Protein AF-A0A9E2M0D0-F1 (afdb_monomer)

Nearest PDB structures (foldseek):
  4pj6-assembly1_A  TM=7.629E-01  e=3.032E-04  Homo sapiens
  7v9q-assembly1_A  TM=7.367E-01  e=1.197E-04  Saccharopolyspora erythraea NRRL 2338
  7v9o-assembly1_A  TM=7.274E-01  e=1.066E-04  Saccharopolyspora erythraea NRRL 2338
  7v9p-assembly2_B  TM=7.264E-01  e=1.425E-04  Saccharopolyspora erythraea NRRL 2338
  4z7i-assembly1_A  TM=7.761E-01  e=1.833E-03  Homo sapiens

Mean predicted aligned error: 11.91 Å

Foldseek 3Di:
DDLVVLVVLLLLLLCVVQPDVLSVVLVVQLCVVDVPHDDDPVRSQVSSCVSRVHHCPLSCCQRVVWDDFFEWEKDWDADQVQQKIKIKIARFDFPSTAQDWDWKWKWFADPVDIDIDIDTGRDRIDIDIDRDPGDGPDMDIRPVCSGPYHYDHPPPPPQPPDKDWDDWPPAQDEQKIKTKIFDNAWWFKWKFKAAPVRHTDDTQGGRTTGGGDMDIGMDGCVVPDFAKMKMKMWTGDPPDIDIDMDMGGYDD

pLDDT: mean 91.19, std 9.47, range [45.06, 98.44]

Solvent-accessible surface area (backbone atoms only — not comparable to full-atom values): 14438 Å² total; per-residue (Å²): 136,60,72,68,64,54,53,56,46,52,55,50,33,47,30,66,73,61,32,67,73,52,38,54,48,33,52,49,55,46,41,74,76,34,78,91,55,86,82,52,74,67,54,54,51,51,40,44,24,66,70,68,75,46,89,52,63,71,56,46,46,46,63,69,76,26,62,80,65,48,31,37,31,37,50,75,52,77,42,83,89,80,30,31,38,39,39,36,42,30,50,72,47,63,79,92,31,69,70,65,72,45,78,41,43,38,37,34,30,54,85,94,46,72,49,82,44,76,45,79,48,63,51,57,65,43,81,42,82,41,79,41,100,59,88,60,79,47,75,37,78,40,79,82,65,58,60,74,65,47,82,44,74,47,74,88,61,69,78,53,85,52,72,46,74,52,79,45,48,56,67,67,22,62,49,49,31,36,40,39,38,35,29,51,51,61,24,31,32,28,32,37,33,23,40,86,87,67,48,79,74,50,72,83,36,77,67,42,70,43,63,57,45,80,46,78,44,79,45,80,43,74,94,53,77,67,45,63,32,34,38,36,45,39,36,42,36,97,89,48,78,48,72,46,75,48,76,46,40,42,48,123

Sequence (252 aa):
WNVYSKAAWVLHMLRYLVGDTVFFNILNNYRDAYYHNSATTQDFINIVNNTTGADYNWFFNQWIYGKGWLKLAYESSWNSNENIFKLTLHQRQDSLWPVYKMPIEIMFYFGERTILHTVWDSLRVQDFNIILPMKPDSLKIDPHNKILKQVEKAPLFEKVLGYKLYQNYPNPFNTKTIIKYCLENESRVSIKIYNLLGELITILIENEIKYPGEYFKEFDATNFASGVYLYKLIVKGNDKVFSDVKKLVLLK

Secondary structure (DSSP, 8-state):
--HHHHHHHHHHHHHHHH-HHHHHHHHHHHHHHHTTS---HHHHHHHHHHHHTS--HHHHIIIIIS-S-EEEEEEEEEETTTTEEEEEEEE-S-TTSPPPPEEEEEEEEETTEEEEEEEEE-SSEEEEEEE-SS--SEEEESTT--S-EEEEEPP------S-EEPPPBSSSBSSEEEEEEEESSSEEEEEEEE-TT--EEEEEEEEEEE-SEEEEEEEE-TTS-SEEEEEEEEEE-SS-EEEEEEEEEE--

Structure (mmCIF, N/CA/C/O backbone):
data_AF-A0A9E2M0D0-F1
#
_entry.id   AF-A0A9E2M0D0-F1
#
loop_
_atom_site.group_PDB
_atom_site.id
_atom_site.type_symbol
_atom_site.label_atom_id
_atom_site.label_alt_id
_atom_site.label_comp_id
_atom_site.label_asym_id
_atom_site.label_entity_id
_atom_site.label_seq_id
_atom_site.pdbx_PDB_ins_code
_atom_site.Cartn_x
_atom_site.Cartn_y
_atom_site.Cartn_z
_atom_site.occupancy
_atom_site.B_iso_or_equiv
_atom_site.auth_seq_id
_atom_site.auth_comp_id
_atom_site.auth_asym_id
_atom_site.auth_atom_id
_atom_site.pdbx_PDB_model_num
ATOM 1 N N . TRP A 1 1 ? 3.493 -17.420 0.376 1.00 51.09 1 TRP A N 1
ATOM 2 C CA . TRP A 1 1 ? 3.844 -17.109 -1.023 1.00 51.09 1 TRP A CA 1
ATOM 3 C C . TRP A 1 1 ? 5.300 -17.474 -1.251 1.00 51.09 1 TRP A C 1
ATOM 5 O O . TRP A 1 1 ? 6.134 -17.053 -0.460 1.00 51.09 1 TRP A O 1
ATOM 15 N N . ASN A 1 2 ? 5.578 -18.324 -2.246 1.00 57.06 2 ASN A N 1
ATOM 16 C CA . ASN A 1 2 ? 6.921 -18.837 -2.544 1.00 57.06 2 ASN A CA 1
ATOM 17 C C . ASN A 1 2 ? 7.773 -17.754 -3.243 1.00 57.06 2 ASN A C 1
ATOM 19 O O . ASN A 1 2 ? 7.231 -16.899 -3.947 1.00 57.06 2 ASN A O 1
ATOM 23 N N . VAL A 1 3 ? 9.094 -17.801 -3.055 1.00 63.75 3 VAL A N 1
ATOM 24 C CA . VAL A 1 3 ? 10.096 -16.867 -3.608 1.00 63.75 3 VAL A CA 1
ATOM 25 C C . VAL A 1 3 ? 9.942 -16.707 -5.127 1.00 63.75 3 VAL A C 1
ATOM 27 O O . VAL A 1 3 ? 9.999 -15.592 -5.644 1.00 63.75 3 VAL A O 1
ATOM 30 N N . TYR A 1 4 ? 9.631 -17.803 -5.826 1.00 63.56 4 TYR A N 1
ATOM 31 C CA . TYR A 1 4 ? 9.437 -17.838 -7.279 1.00 63.56 4 TYR A CA 1
ATOM 32 C C . TYR A 1 4 ? 8.319 -16.915 -7.784 1.00 63.56 4 TYR A C 1
ATOM 34 O O . TYR A 1 4 ? 8.509 -16.186 -8.756 1.00 63.56 4 TYR A O 1
ATOM 42 N N . SER A 1 5 ? 7.163 -16.888 -7.116 1.00 79.25 5 SER A N 1
ATOM 43 C CA . SER A 1 5 ? 6.032 -16.067 -7.567 1.00 79.25 5 SER A CA 1
ATOM 44 C C . SER A 1 5 ? 6.319 -14.575 -7.407 1.00 79.25 5 SER A C 1
ATOM 46 O O . SER A 1 5 ? 5.920 -13.778 -8.249 1.00 79.25 5 SER A O 1
ATOM 48 N N . LYS A 1 6 ? 7.039 -14.189 -6.346 1.00 86.38 6 LYS A N 1
ATOM 49 C CA . LYS A 1 6 ? 7.402 -12.788 -6.109 1.00 86.38 6 LYS A CA 1
ATOM 50 C C . LYS A 1 6 ? 8.417 -12.299 -7.143 1.00 86.38 6 LYS A C 1
ATOM 52 O O . LYS A 1 6 ? 8.247 -11.206 -7.668 1.00 86.38 6 LYS A O 1
ATOM 57 N N . ALA A 1 7 ? 9.413 -13.117 -7.484 1.00 85.81 7 ALA A N 1
ATOM 58 C CA . ALA A 1 7 ? 10.422 -12.769 -8.486 1.00 85.81 7 ALA A CA 1
ATOM 59 C C . ALA A 1 7 ? 9.811 -12.487 -9.873 1.00 85.81 7 ALA A C 1
ATOM 61 O O . ALA A 1 7 ? 10.160 -11.490 -10.503 1.00 85.81 7 ALA A O 1
ATOM 62 N N . ALA A 1 8 ? 8.843 -13.298 -10.316 1.00 91.00 8 ALA A N 1
ATOM 63 C CA . ALA A 1 8 ? 8.131 -13.061 -11.576 1.00 91.00 8 ALA A CA 1
ATOM 64 C C . ALA A 1 8 ? 7.382 -11.714 -11.578 1.00 91.00 8 ALA A C 1
ATOM 66 O O . ALA A 1 8 ? 7.451 -10.960 -12.549 1.00 91.00 8 ALA A O 1
ATOM 67 N N . TRP A 1 9 ? 6.732 -11.371 -10.460 1.00 94.50 9 TRP A N 1
ATOM 68 C CA . TRP A 1 9 ? 6.096 -10.065 -10.284 1.00 94.50 9 TRP A CA 1
ATOM 69 C C . TRP A 1 9 ? 7.089 -8.905 -10.360 1.00 94.50 9 TRP A C 1
ATOM 71 O O . TRP A 1 9 ? 6.750 -7.867 -10.919 1.00 94.50 9 TRP A O 1
ATOM 81 N N . VAL A 1 10 ? 8.309 -9.063 -9.836 1.00 95.38 10 VAL A N 1
ATOM 82 C CA . VAL A 1 10 ? 9.342 -8.018 -9.930 1.00 95.38 10 VAL A CA 1
ATOM 83 C C . VAL A 1 10 ? 9.715 -7.736 -11.381 1.00 95.38 10 VAL A C 1
ATOM 85 O O . VAL A 1 10 ? 9.772 -6.573 -11.764 1.00 95.38 10 VAL A O 1
ATOM 88 N N . LEU A 1 11 ? 9.900 -8.761 -12.215 1.00 95.94 11 LEU A N 1
ATOM 89 C CA . LEU A 1 11 ? 10.188 -8.550 -13.638 1.00 95.94 11 LEU A CA 1
ATOM 90 C C . LEU A 1 11 ? 9.005 -7.917 -14.382 1.00 95.94 11 LEU A C 1
ATOM 92 O O . LEU A 1 11 ? 9.205 -7.015 -15.193 1.00 95.94 11 LEU A O 1
ATOM 96 N N . HIS A 1 12 ? 7.775 -8.332 -14.070 1.00 96.38 12 HIS A N 1
ATOM 97 C CA . HIS A 1 12 ? 6.560 -7.728 -14.631 1.00 96.38 12 HIS A CA 1
ATOM 98 C C . HIS A 1 12 ? 6.426 -6.243 -14.267 1.00 96.38 12 HIS A C 1
ATOM 100 O O . HIS A 1 12 ? 6.179 -5.403 -15.130 1.00 96.38 12 HIS A O 1
ATOM 106 N N . MET A 1 13 ? 6.664 -5.900 -13.000 1.00 97.44 13 MET A N 1
ATOM 107 C CA . MET A 1 13 ? 6.657 -4.513 -12.532 1.00 97.44 13 MET A CA 1
ATOM 108 C C . MET A 1 13 ? 7.807 -3.695 -13.125 1.00 97.44 13 MET A C 1
ATOM 110 O O . MET A 1 13 ? 7.606 -2.533 -13.464 1.00 97.44 13 MET A O 1
ATOM 114 N N . LEU A 1 14 ? 8.995 -4.285 -13.290 1.00 98.00 14 LEU A N 1
ATOM 115 C CA . LEU A 1 14 ? 10.113 -3.623 -13.959 1.00 98.00 14 LEU A CA 1
ATOM 116 C C . LEU A 1 14 ? 9.748 -3.287 -15.406 1.00 98.00 14 LEU A C 1
ATOM 118 O O . LEU A 1 14 ? 9.937 -2.149 -15.822 1.00 98.00 14 LEU A O 1
ATOM 122 N N . ARG A 1 15 ? 9.169 -4.245 -16.143 1.00 97.81 15 ARG A N 1
ATOM 123 C CA . ARG A 1 15 ? 8.666 -4.035 -17.508 1.00 97.81 15 ARG A CA 1
ATOM 124 C C . ARG A 1 15 ? 7.650 -2.896 -17.568 1.00 97.81 15 ARG A C 1
ATOM 126 O O . ARG A 1 15 ? 7.721 -2.081 -18.479 1.00 97.81 15 ARG A O 1
ATOM 133 N N . TYR A 1 16 ? 6.749 -2.803 -16.590 1.00 97.12 16 TYR A N 1
ATOM 134 C CA . TYR A 1 16 ? 5.826 -1.672 -16.486 1.00 97.12 16 TYR A CA 1
ATOM 135 C C . TYR A 1 16 ? 6.552 -0.327 -16.308 1.00 97.12 16 TYR A C 1
ATOM 137 O O . TYR A 1 16 ? 6.181 0.641 -16.966 1.00 97.12 16 TYR A O 1
ATOM 145 N N . LEU A 1 17 ? 7.590 -0.264 -15.469 1.00 97.00 17 LEU A N 1
ATOM 146 C CA . LEU A 1 17 ? 8.338 0.972 -15.215 1.00 97.00 17 LEU A CA 1
ATOM 147 C C . LEU A 1 17 ? 9.165 1.441 -16.416 1.00 97.00 17 LEU A C 1
ATOM 149 O O . LEU A 1 17 ? 9.187 2.633 -16.711 1.00 97.00 17 LEU A O 1
ATOM 153 N N . VAL A 1 18 ? 9.863 0.517 -17.081 1.00 97.44 18 VAL A N 1
ATOM 154 C CA . VAL A 1 18 ? 10.818 0.853 -18.153 1.00 97.44 18 VAL A CA 1
ATOM 155 C C . VAL A 1 18 ? 10.190 0.811 -19.550 1.00 97.44 18 VAL A C 1
ATOM 157 O O . VAL A 1 18 ? 10.741 1.378 -20.490 1.00 97.44 18 VAL A O 1
ATOM 160 N N . GLY A 1 19 ? 9.038 0.154 -19.697 1.00 97.00 19 GLY A N 1
ATOM 161 C CA . GLY A 1 19 ? 8.385 -0.104 -20.977 1.00 97.00 19 GLY A CA 1
ATOM 162 C C . GLY A 1 19 ? 8.982 -1.293 -21.738 1.00 97.00 19 GLY A C 1
ATOM 163 O O . GLY A 1 19 ? 10.112 -1.720 -21.505 1.00 97.00 19 GLY A O 1
ATOM 164 N N . ASP A 1 20 ? 8.212 -1.832 -22.683 1.00 97.12 20 ASP A N 1
ATOM 165 C CA . ASP A 1 20 ? 8.526 -3.090 -23.375 1.00 97.12 20 ASP A CA 1
ATOM 166 C C . ASP A 1 20 ? 9.867 -3.065 -24.110 1.00 97.12 20 ASP A C 1
ATOM 168 O O . ASP A 1 20 ? 10.693 -3.957 -23.921 1.00 97.12 20 ASP A O 1
ATOM 172 N N . THR A 1 21 ? 10.106 -2.030 -24.916 1.00 98.00 21 THR A N 1
ATOM 173 C CA . THR A 1 21 ? 11.329 -1.909 -25.718 1.00 98.00 21 THR A CA 1
ATOM 174 C C . THR A 1 21 ? 12.577 -1.916 -24.838 1.00 98.00 21 THR A C 1
ATOM 176 O O . THR A 1 21 ? 13.515 -2.670 -25.087 1.00 98.00 21 THR A O 1
ATOM 179 N N . VAL A 1 22 ? 12.580 -1.113 -23.770 1.00 98.12 22 VAL A N 1
ATOM 180 C CA . VAL A 1 22 ? 13.720 -1.023 -22.849 1.00 98.12 22 VAL A CA 1
ATOM 181 C C . VAL A 1 22 ? 13.866 -2.316 -22.050 1.00 98.12 22 VAL A C 1
ATOM 183 O O . VAL A 1 22 ? 14.981 -2.791 -21.856 1.00 98.12 22 VAL A O 1
ATOM 186 N N . PHE A 1 23 ? 12.755 -2.933 -21.644 1.00 98.44 23 PHE A N 1
ATOM 187 C CA . PHE A 1 23 ? 12.765 -4.197 -20.916 1.00 98.44 23 PHE A CA 1
ATOM 188 C C . PHE A 1 23 ? 13.426 -5.327 -21.714 1.00 98.44 23 PHE A C 1
ATOM 190 O O . PHE A 1 23 ? 14.290 -6.027 -21.189 1.00 98.44 23 PHE A O 1
ATOM 197 N N . PHE A 1 24 ? 13.077 -5.494 -22.991 1.00 98.12 24 PHE A N 1
ATOM 198 C CA . PHE A 1 24 ? 13.716 -6.519 -23.820 1.00 98.12 24 PHE A CA 1
ATOM 199 C C . PHE A 1 24 ? 15.182 -6.193 -24.128 1.00 98.12 24 PHE A C 1
ATOM 201 O O . PHE A 1 24 ? 16.001 -7.110 -24.171 1.00 98.12 24 PHE A O 1
ATOM 208 N N . ASN A 1 25 ? 15.547 -4.912 -24.240 1.00 98.25 25 ASN A N 1
ATOM 209 C CA . ASN A 1 25 ? 16.953 -4.509 -24.339 1.00 98.25 25 ASN A CA 1
ATOM 210 C C . ASN A 1 25 ? 17.749 -4.879 -23.078 1.00 98.25 25 ASN A C 1
ATOM 212 O O . ASN A 1 25 ? 18.849 -5.407 -23.199 1.00 98.25 25 ASN A O 1
ATOM 216 N N . ILE A 1 26 ? 17.182 -4.687 -21.880 1.00 98.31 26 ILE A N 1
ATOM 217 C CA . ILE A 1 26 ? 17.793 -5.126 -20.611 1.00 98.31 26 ILE A CA 1
ATOM 218 C C . ILE A 1 26 ? 18.064 -6.634 -20.641 1.00 98.31 26 ILE A C 1
ATOM 220 O O . ILE A 1 26 ? 19.161 -7.064 -20.291 1.00 98.31 26 ILE A O 1
ATOM 224 N N . LEU A 1 27 ? 17.086 -7.442 -21.068 1.00 97.44 27 LEU A N 1
ATOM 225 C CA . LEU A 1 27 ? 17.239 -8.899 -21.124 1.00 97.44 27 LEU A CA 1
ATOM 226 C C . LEU A 1 27 ? 18.298 -9.339 -22.142 1.00 97.44 27 LEU A C 1
ATOM 228 O O . LEU A 1 27 ? 19.077 -10.244 -21.845 1.00 97.44 27 LEU A O 1
ATOM 232 N N . ASN A 1 28 ? 18.352 -8.690 -23.308 1.00 97.62 28 ASN A N 1
ATOM 233 C CA . ASN A 1 28 ? 19.382 -8.950 -24.314 1.00 97.62 28 ASN A CA 1
ATOM 234 C C . ASN A 1 28 ? 20.775 -8.599 -23.779 1.00 97.62 28 ASN A C 1
ATOM 236 O O . ASN A 1 28 ? 21.655 -9.454 -23.792 1.00 97.62 28 ASN A O 1
ATOM 240 N N . ASN A 1 29 ? 20.946 -7.401 -23.212 1.00 97.44 29 ASN A N 1
ATOM 241 C CA . ASN A 1 29 ? 22.215 -6.958 -22.630 1.00 97.44 29 ASN A CA 1
ATOM 242 C C . ASN A 1 29 ? 22.672 -7.871 -21.483 1.00 97.44 29 ASN A C 1
ATOM 244 O O . ASN A 1 29 ? 23.852 -8.191 -21.368 1.00 97.44 29 ASN A O 1
ATOM 248 N N . TYR A 1 30 ? 21.737 -8.317 -20.641 1.00 97.12 30 TYR A N 1
ATOM 249 C CA . TYR A 1 30 ? 22.031 -9.243 -19.551 1.00 97.12 30 TYR A CA 1
ATOM 250 C C . TYR A 1 30 ? 22.475 -10.611 -20.073 1.00 97.12 30 TYR A C 1
ATOM 252 O O . TYR A 1 30 ? 23.488 -11.141 -19.619 1.00 97.12 30 TYR A O 1
ATOM 260 N N . ARG A 1 31 ? 21.752 -11.174 -21.051 1.00 95.88 31 ARG A N 1
ATOM 261 C CA . ARG A 1 31 ? 22.153 -12.423 -21.704 1.00 95.88 31 ARG A CA 1
ATOM 262 C C . ARG A 1 31 ? 23.548 -12.277 -22.300 1.00 95.88 31 ARG A C 1
ATOM 264 O O . ARG A 1 31 ? 24.394 -13.104 -22.005 1.00 95.88 31 ARG A O 1
ATOM 271 N N . ASP A 1 32 ? 23.795 -11.244 -23.097 1.00 95.94 32 ASP A N 1
ATOM 272 C CA . ASP A 1 32 ? 25.060 -11.085 -23.820 1.00 95.94 32 ASP A CA 1
ATOM 273 C C . ASP A 1 32 ? 26.256 -10.923 -22.864 1.00 95.94 32 ASP A C 1
ATOM 275 O O . ASP A 1 32 ? 27.336 -11.443 -23.138 1.00 95.94 32 ASP A O 1
ATOM 279 N N . ALA A 1 33 ? 26.054 -10.295 -21.701 1.00 95.19 33 ALA A N 1
ATOM 280 C CA . ALA A 1 33 ? 27.081 -10.171 -20.667 1.00 95.19 33 ALA A CA 1
ATOM 281 C C . ALA A 1 33 ? 27.367 -11.487 -19.908 1.00 95.19 33 ALA A C 1
ATOM 283 O O . ALA A 1 33 ? 28.504 -11.718 -19.490 1.00 95.19 33 ALA A O 1
ATOM 284 N N . TYR A 1 34 ? 26.362 -12.355 -19.727 1.00 94.75 34 TYR A N 1
ATOM 285 C CA . TYR A 1 34 ? 26.440 -13.501 -18.806 1.00 94.75 34 TYR A CA 1
ATOM 286 C C . TYR A 1 34 ? 26.113 -14.871 -19.428 1.00 94.75 34 TYR A C 1
ATOM 288 O O . TYR A 1 34 ? 26.017 -15.854 -18.701 1.00 94.75 34 TYR A O 1
ATOM 296 N N . TYR A 1 35 ? 25.991 -14.987 -20.754 1.00 88.75 35 TYR A N 1
ATOM 297 C CA . TYR A 1 35 ? 25.559 -16.204 -21.471 1.00 88.75 35 TYR A CA 1
ATOM 298 C C . TYR A 1 35 ? 26.343 -17.486 -21.107 1.00 88.75 35 TYR A C 1
ATOM 300 O O . TYR A 1 35 ? 25.806 -18.589 -21.201 1.00 88.75 35 TYR A O 1
ATOM 308 N N . HIS A 1 36 ? 27.586 -17.354 -20.633 1.00 89.38 36 HIS A N 1
ATOM 309 C CA . HIS A 1 36 ? 28.435 -18.462 -20.172 1.00 89.38 36 HIS A CA 1
ATOM 310 C C . HIS A 1 36 ? 29.083 -18.223 -18.799 1.00 89.38 36 HIS A C 1
ATOM 312 O O . HIS A 1 36 ? 30.050 -18.894 -18.450 1.00 89.38 36 HIS A O 1
ATOM 318 N N . ASN A 1 37 ? 28.558 -17.279 -18.019 1.00 91.25 37 ASN A N 1
ATOM 319 C CA . ASN A 1 37 ? 29.078 -16.926 -16.700 1.00 91.25 37 ASN A CA 1
ATOM 320 C C . ASN A 1 37 ? 27.975 -17.017 -15.640 1.00 91.25 37 ASN A C 1
ATOM 322 O O . ASN A 1 37 ? 26.787 -17.104 -15.949 1.00 91.25 37 ASN A O 1
ATOM 326 N N . SER A 1 38 ? 28.365 -16.992 -14.369 1.00 90.38 38 SER A N 1
ATOM 327 C CA . SER A 1 38 ? 27.423 -16.761 -13.278 1.00 90.38 38 SER A CA 1
ATOM 328 C C . SER A 1 38 ? 27.146 -15.264 -13.125 1.00 90.38 38 SER A C 1
ATOM 330 O O . SER A 1 38 ? 27.991 -14.425 -13.431 1.00 90.38 38 SER A O 1
ATOM 332 N N . ALA A 1 39 ? 25.951 -14.939 -12.641 1.00 94.56 39 ALA A N 1
ATOM 333 C CA . ALA A 1 39 ? 25.526 -13.575 -12.372 1.00 94.56 39 ALA A CA 1
ATOM 334 C C . ALA A 1 39 ? 24.805 -13.510 -11.026 1.00 94.56 39 ALA A C 1
ATOM 336 O O . ALA A 1 39 ? 24.155 -14.468 -10.593 1.00 94.56 39 ALA A O 1
ATOM 337 N N . THR A 1 40 ? 24.908 -12.362 -10.374 1.00 94.62 40 THR A N 1
ATOM 338 C CA . THR A 1 40 ? 24.209 -12.048 -9.131 1.00 94.62 40 THR A CA 1
ATOM 339 C C . THR A 1 40 ? 23.014 -11.131 -9.388 1.00 94.62 40 THR A C 1
ATOM 341 O O . THR A 1 40 ? 22.865 -10.531 -10.454 1.00 94.62 40 THR A O 1
ATOM 344 N N . THR A 1 41 ? 22.160 -10.956 -8.378 1.00 93.56 41 THR A N 1
ATOM 345 C CA . THR A 1 41 ? 21.091 -9.948 -8.433 1.00 93.56 41 THR A CA 1
ATOM 346 C C . THR A 1 41 ? 21.656 -8.550 -8.683 1.00 93.56 41 THR A C 1
ATOM 348 O O . THR A 1 41 ? 21.069 -7.791 -9.447 1.00 93.56 41 THR A O 1
ATOM 351 N N . GLN A 1 42 ? 22.800 -8.208 -8.079 1.00 96.12 42 GLN A N 1
ATOM 352 C CA . GLN A 1 42 ? 23.411 -6.891 -8.259 1.00 96.12 42 GLN A CA 1
ATOM 353 C C . GLN A 1 42 ? 23.888 -6.680 -9.700 1.00 96.12 42 GLN A C 1
ATOM 355 O O . GLN A 1 42 ? 23.725 -5.587 -10.236 1.00 96.12 42 GLN A O 1
ATOM 360 N N . ASP A 1 43 ? 24.393 -7.725 -10.353 1.00 97.38 43 ASP A N 1
ATOM 361 C CA . ASP A 1 43 ? 24.797 -7.664 -11.759 1.00 97.38 43 ASP A CA 1
ATOM 362 C C . ASP A 1 43 ? 23.614 -7.346 -12.676 1.00 97.38 43 ASP A C 1
ATOM 364 O O . ASP A 1 43 ? 23.717 -6.488 -13.554 1.00 97.38 43 ASP A O 1
ATOM 368 N N . PHE A 1 44 ? 22.459 -7.970 -12.428 1.00 97.06 44 PHE A N 1
ATOM 369 C CA . PHE A 1 44 ? 21.233 -7.643 -13.153 1.00 97.06 44 PHE A CA 1
ATOM 370 C C . PHE A 1 44 ? 20.794 -6.192 -12.907 1.00 97.06 44 PHE A C 1
ATOM 372 O O . PHE A 1 44 ? 20.473 -5.483 -13.860 1.00 97.06 44 PHE A O 1
ATOM 379 N N . ILE A 1 45 ? 20.834 -5.717 -11.656 1.00 97.38 45 ILE A N 1
ATOM 380 C CA . ILE A 1 45 ? 20.511 -4.319 -11.313 1.00 97.38 45 ILE A CA 1
ATOM 381 C C . ILE A 1 45 ? 21.439 -3.349 -12.057 1.00 97.38 45 ILE A C 1
ATOM 383 O O . ILE A 1 45 ? 20.976 -2.342 -12.590 1.00 97.38 45 ILE A O 1
ATOM 387 N N . ASN A 1 46 ? 22.730 -3.667 -12.155 1.00 97.94 46 ASN A N 1
ATOM 388 C CA . ASN A 1 46 ? 23.695 -2.848 -12.885 1.00 97.94 46 ASN A CA 1
ATOM 389 C C . ASN A 1 46 ? 23.362 -2.787 -14.387 1.00 97.94 46 ASN A C 1
ATOM 391 O O . ASN A 1 46 ? 23.398 -1.706 -14.971 1.00 97.94 46 ASN A O 1
ATOM 395 N N . ILE A 1 47 ? 22.971 -3.908 -15.009 1.00 98.12 47 ILE A N 1
ATOM 396 C CA . ILE A 1 47 ? 22.517 -3.923 -16.412 1.00 98.12 47 ILE A CA 1
ATOM 397 C C . ILE A 1 47 ? 21.257 -3.075 -16.603 1.00 98.12 47 ILE A C 1
ATOM 399 O O . ILE A 1 47 ? 21.178 -2.324 -17.579 1.00 98.12 47 ILE A O 1
ATOM 403 N N . VAL A 1 48 ? 20.295 -3.156 -15.678 1.00 98.31 48 VAL A N 1
ATOM 404 C CA . VAL A 1 48 ? 19.090 -2.313 -15.694 1.00 98.31 48 VAL A CA 1
ATOM 405 C C . VAL A 1 48 ? 19.489 -0.842 -15.666 1.00 98.31 48 VAL A C 1
ATOM 407 O O . VAL A 1 48 ? 19.153 -0.118 -16.599 1.00 98.31 48 VAL A O 1
ATOM 410 N N . ASN A 1 49 ? 20.269 -0.431 -14.664 1.00 98.00 49 ASN A N 1
ATOM 411 C CA . ASN A 1 49 ? 20.676 0.960 -14.482 1.00 98.00 49 ASN A CA 1
ATOM 412 C C . ASN A 1 49 ? 21.439 1.509 -15.696 1.00 98.00 49 ASN A C 1
ATOM 414 O O . ASN A 1 49 ? 21.166 2.622 -16.145 1.00 98.00 49 ASN A O 1
ATOM 418 N N . ASN A 1 50 ? 22.355 0.714 -16.257 1.00 97.62 50 ASN A N 1
ATOM 419 C CA . ASN A 1 50 ? 23.127 1.090 -17.441 1.00 97.62 50 ASN A CA 1
ATOM 420 C C . ASN A 1 50 ? 22.246 1.214 -18.689 1.00 97.62 50 ASN A C 1
ATOM 422 O O . ASN A 1 50 ? 22.425 2.137 -19.477 1.00 97.62 50 ASN A O 1
ATOM 426 N N . THR A 1 51 ? 21.281 0.306 -18.869 1.00 97.38 51 THR A N 1
ATOM 427 C CA . THR A 1 51 ? 20.395 0.314 -20.043 1.00 97.38 51 THR A CA 1
ATOM 428 C C . THR A 1 51 ? 19.364 1.444 -19.969 1.00 97.38 51 THR A C 1
ATOM 430 O O . THR A 1 51 ? 19.016 2.020 -20.996 1.00 97.38 51 THR A O 1
ATOM 433 N N . THR A 1 52 ? 18.869 1.779 -18.773 1.00 97.06 52 THR A N 1
ATOM 434 C CA . THR A 1 52 ? 17.868 2.842 -18.581 1.00 97.06 52 THR A CA 1
ATOM 435 C C . THR A 1 52 ? 18.481 4.226 -18.377 1.00 97.06 52 THR A C 1
ATOM 437 O O . THR A 1 52 ? 17.761 5.216 -18.476 1.00 97.06 52 THR A O 1
ATOM 440 N N . GLY A 1 53 ? 19.766 4.312 -18.019 1.00 97.00 53 GLY A N 1
ATOM 441 C CA . GLY A 1 53 ? 20.421 5.562 -17.617 1.00 97.00 53 GLY A CA 1
ATOM 442 C C . GLY A 1 53 ? 19.881 6.150 -16.306 1.00 97.00 53 GLY A C 1
ATOM 443 O O . GLY A 1 53 ? 19.954 7.358 -16.098 1.00 97.00 53 GLY A O 1
ATOM 444 N N . ALA A 1 54 ? 19.296 5.322 -15.434 1.00 96.19 54 ALA A N 1
ATOM 445 C CA . ALA A 1 54 ? 18.612 5.759 -14.215 1.00 96.19 54 ALA A CA 1
ATOM 446 C C . ALA A 1 54 ? 18.824 4.758 -13.075 1.00 96.19 54 ALA A C 1
ATOM 448 O O . ALA A 1 54 ? 19.033 3.575 -13.322 1.00 96.19 54 ALA A O 1
ATOM 449 N N . ASP A 1 55 ? 18.745 5.225 -11.829 1.00 96.88 55 ASP A N 1
ATOM 450 C CA . ASP A 1 55 ? 18.918 4.366 -10.658 1.00 96.88 55 ASP A CA 1
ATOM 451 C C . ASP A 1 55 ? 17.621 3.621 -10.301 1.00 96.88 55 ASP A C 1
ATOM 453 O O . ASP A 1 55 ? 16.631 4.231 -9.889 1.00 96.88 55 ASP A O 1
ATOM 457 N N . TYR A 1 56 ? 17.641 2.292 -10.422 1.00 97.06 56 TYR A N 1
ATOM 458 C CA . TYR A 1 56 ? 16.567 1.384 -10.015 1.00 97.06 56 TYR A CA 1
ATOM 459 C C . TYR A 1 56 ? 16.864 0.635 -8.708 1.00 97.06 56 TYR A C 1
ATOM 461 O O . TYR A 1 56 ? 16.064 -0.216 -8.310 1.00 97.06 56 TYR A O 1
ATOM 469 N N . ASN A 1 57 ? 17.940 0.953 -7.974 1.00 95.81 57 ASN A N 1
ATOM 470 C CA . ASN A 1 57 ? 18.228 0.297 -6.690 1.00 95.81 57 ASN A CA 1
ATOM 471 C C . ASN A 1 57 ? 17.048 0.412 -5.712 1.00 95.81 57 ASN A C 1
ATOM 473 O O . ASN A 1 57 ? 16.706 -0.566 -5.051 1.00 95.81 57 ASN A O 1
ATOM 477 N N . TRP A 1 58 ? 16.356 1.557 -5.667 1.00 94.88 58 TRP A N 1
ATOM 478 C CA . TRP A 1 58 ? 15.151 1.742 -4.844 1.00 94.88 58 TRP A CA 1
ATOM 479 C C . TRP A 1 58 ? 14.070 0.681 -5.122 1.00 94.88 58 TRP A C 1
ATOM 481 O O . TRP A 1 58 ? 13.457 0.163 -4.187 1.00 94.88 58 TRP A O 1
ATOM 491 N N . PHE A 1 59 ? 13.870 0.316 -6.392 1.00 96.75 59 PHE A N 1
ATOM 492 C CA . PHE A 1 59 ? 12.855 -0.639 -6.830 1.00 96.75 59 PHE A CA 1
ATOM 493 C C . PHE A 1 59 ? 13.206 -2.056 -6.367 1.00 96.75 59 PHE A C 1
ATOM 495 O O . PHE A 1 59 ? 12.388 -2.747 -5.755 1.00 96.75 59 PHE A O 1
ATOM 502 N N . PHE A 1 60 ? 14.447 -2.484 -6.595 1.00 95.69 60 PHE A N 1
ATOM 503 C CA . PHE A 1 60 ? 14.892 -3.808 -6.165 1.00 95.69 60 PHE A CA 1
ATOM 504 C C . PHE A 1 60 ? 15.000 -3.906 -4.640 1.00 95.69 60 PHE A C 1
ATOM 506 O O . PHE A 1 60 ? 14.623 -4.929 -4.068 1.00 95.69 60 PHE A O 1
ATOM 513 N N . ASN A 1 61 ? 15.393 -2.826 -3.960 1.00 94.00 61 ASN A N 1
ATOM 514 C CA . ASN A 1 61 ? 15.431 -2.764 -2.501 1.00 94.00 61 ASN A CA 1
ATOM 515 C C . ASN A 1 61 ? 14.066 -3.031 -1.872 1.00 94.00 61 ASN A C 1
ATOM 517 O O . ASN A 1 61 ? 13.968 -3.875 -0.984 1.00 94.00 61 ASN A O 1
ATOM 521 N N . GLN A 1 62 ? 12.995 -2.398 -2.353 1.00 93.62 62 GLN A N 1
ATOM 522 C CA . GLN A 1 62 ? 11.664 -2.634 -1.785 1.00 93.62 62 GLN A CA 1
ATOM 523 C C . GLN A 1 62 ? 11.058 -3.989 -2.199 1.00 93.62 62 GLN A C 1
ATOM 525 O O . GLN A 1 62 ? 10.372 -4.628 -1.395 1.00 93.62 62 GLN A O 1
ATOM 530 N N . TRP A 1 63 ? 11.292 -4.459 -3.431 1.00 93.06 63 TRP A N 1
ATOM 531 C CA . TRP A 1 63 ? 10.587 -5.632 -3.960 1.00 93.06 63 TRP A CA 1
ATOM 532 C C . TRP A 1 63 ? 11.345 -6.956 -3.830 1.00 93.06 63 TRP A C 1
ATOM 534 O O . TRP A 1 63 ? 10.700 -7.985 -3.625 1.00 93.06 63 TRP A O 1
ATOM 544 N N . ILE A 1 64 ? 12.676 -6.963 -3.900 1.00 91.62 64 ILE A N 1
ATOM 545 C CA . ILE A 1 64 ? 13.490 -8.172 -3.706 1.00 91.62 64 ILE A CA 1
ATOM 546 C C . ILE A 1 64 ? 13.892 -8.306 -2.240 1.00 91.62 64 ILE A C 1
ATOM 548 O O . ILE A 1 64 ? 13.570 -9.313 -1.610 1.00 91.62 64 ILE A O 1
ATOM 552 N N . TYR A 1 65 ? 14.537 -7.279 -1.686 1.00 90.00 65 TYR A N 1
ATOM 553 C CA . TYR A 1 65 ? 15.077 -7.328 -0.323 1.00 90.00 65 TYR A CA 1
ATOM 554 C C . TYR A 1 65 ? 14.042 -6.932 0.747 1.00 90.00 65 TYR A C 1
ATOM 556 O O . TYR A 1 65 ? 14.134 -7.354 1.900 1.00 90.00 65 TYR A O 1
ATOM 564 N N . GLY A 1 66 ? 13.020 -6.161 0.366 1.00 86.94 66 GLY A N 1
ATOM 565 C CA . GLY A 1 66 ? 11.941 -5.723 1.246 1.00 86.94 66 GLY A CA 1
ATOM 566 C C . GLY A 1 66 ? 10.908 -6.812 1.552 1.00 86.94 66 GLY A C 1
ATOM 567 O O . GLY A 1 66 ? 10.599 -7.691 0.737 1.00 86.94 66 GLY A O 1
ATOM 568 N N . LYS A 1 67 ? 10.336 -6.745 2.758 1.00 86.12 67 LYS A N 1
ATOM 569 C CA . LYS A 1 67 ? 9.344 -7.714 3.242 1.00 86.12 67 LYS A CA 1
ATOM 570 C C . LYS A 1 67 ? 7.964 -7.445 2.655 1.00 86.12 67 LYS A C 1
ATOM 572 O O . LYS A 1 67 ? 7.468 -6.331 2.727 1.00 86.12 67 LYS A O 1
ATOM 577 N N . GLY A 1 68 ? 7.319 -8.513 2.185 1.00 88.56 68 GLY A N 1
ATOM 578 C CA . GLY A 1 68 ? 5.910 -8.480 1.809 1.00 88.56 68 GLY A CA 1
ATOM 579 C C . GLY A 1 68 ? 5.611 -7.837 0.454 1.00 88.56 68 GLY A C 1
ATOM 580 O O . GLY A 1 68 ? 6.367 -8.041 -0.499 1.00 88.56 68 GLY A O 1
ATOM 581 N N . TRP A 1 69 ? 4.460 -7.164 0.368 1.00 90.19 69 TRP A N 1
ATOM 582 C CA . TRP A 1 69 ? 3.924 -6.494 -0.822 1.00 90.19 69 TRP A CA 1
ATOM 583 C C . TRP A 1 69 ? 3.019 -5.315 -0.435 1.00 90.19 69 TRP A C 1
ATOM 585 O O . TRP A 1 69 ? 2.620 -5.177 0.725 1.00 90.19 69 TRP A O 1
ATOM 595 N N . LEU A 1 70 ? 2.675 -4.487 -1.421 1.00 93.12 70 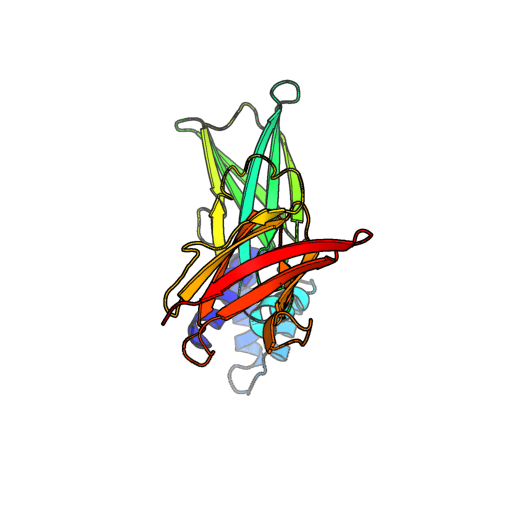LEU A N 1
ATOM 596 C CA . LEU A 1 70 ? 1.861 -3.288 -1.254 1.00 93.12 70 LEU A CA 1
ATOM 597 C C . LEU A 1 70 ? 0.417 -3.634 -0.848 1.00 93.12 70 LEU A C 1
ATOM 599 O O . LEU A 1 70 ? -0.283 -4.354 -1.565 1.00 93.12 70 LEU A O 1
ATOM 603 N N . LYS A 1 71 ? -0.043 -3.106 0.292 1.00 92.56 71 LYS A N 1
ATOM 604 C CA . LYS A 1 71 ? -1.440 -3.208 0.739 1.00 92.56 71 LYS A CA 1
ATOM 605 C C . LYS A 1 71 ? -2.053 -1.816 0.774 1.00 92.56 71 LYS A C 1
ATOM 607 O O . LYS A 1 71 ? -1.726 -1.026 1.653 1.00 92.56 71 LYS A O 1
ATOM 612 N N . LEU A 1 72 ? -2.930 -1.529 -0.177 1.00 91.38 72 LEU A N 1
ATOM 613 C CA . LEU A 1 72 ? -3.571 -0.232 -0.330 1.00 91.38 72 LEU A CA 1
ATOM 614 C C . LEU A 1 72 ? -5.000 -0.260 0.178 1.00 91.38 72 LEU A C 1
ATOM 616 O O . LEU A 1 72 ? -5.794 -1.103 -0.236 1.00 91.38 72 LEU A O 1
ATOM 620 N N . ALA A 1 73 ? -5.331 0.733 0.988 1.00 89.12 73 ALA A N 1
ATOM 621 C CA . ALA A 1 73 ? -6.691 1.208 1.126 1.00 89.12 73 ALA A CA 1
ATOM 622 C C . ALA A 1 73 ? -6.817 2.580 0.467 1.00 89.12 73 ALA A C 1
ATOM 624 O O . ALA A 1 73 ? -5.849 3.339 0.450 1.00 89.12 73 ALA A O 1
ATOM 625 N N . TYR A 1 74 ? -7.988 2.906 -0.070 1.00 92.19 74 TYR A N 1
ATOM 626 C CA . TYR A 1 74 ? -8.217 4.225 -0.652 1.00 92.19 74 TYR A CA 1
ATOM 627 C C . TYR A 1 74 ? -9.534 4.849 -0.211 1.00 92.19 74 TYR A C 1
ATOM 629 O O . TYR A 1 74 ? -10.543 4.157 -0.047 1.00 92.19 74 TYR A O 1
ATOM 637 N N . GLU A 1 75 ? -9.504 6.170 -0.091 1.00 89.50 75 GLU A N 1
ATOM 638 C CA . GLU A 1 75 ? -10.648 7.044 0.135 1.00 89.50 75 GLU A CA 1
ATOM 639 C C . GLU A 1 75 ? -10.739 8.048 -1.013 1.00 89.50 75 GLU A C 1
ATOM 641 O O . GLU A 1 75 ? -9.736 8.395 -1.639 1.00 89.50 75 GLU A O 1
ATOM 646 N N . SER A 1 76 ? -11.950 8.507 -1.325 1.00 91.12 76 SER A N 1
ATOM 647 C CA . SER A 1 76 ? -12.137 9.469 -2.405 1.00 91.12 76 SER A CA 1
ATOM 648 C C . SER A 1 76 ? -13.281 10.433 -2.144 1.00 91.12 76 SER A C 1
ATOM 650 O O . SER A 1 76 ? -14.351 10.006 -1.703 1.00 91.12 76 SER A O 1
ATOM 652 N N . SER A 1 77 ? -13.097 11.696 -2.512 1.00 90.06 77 SER A N 1
ATOM 653 C CA . SER A 1 77 ? -14.134 12.726 -2.481 1.00 90.06 77 SER A CA 1
ATOM 654 C C . SER A 1 77 ? -14.129 13.570 -3.759 1.00 90.06 77 SER A C 1
ATOM 656 O O . SER A 1 77 ? -13.165 13.585 -4.524 1.00 90.06 77 SER A O 1
ATOM 658 N N . TRP A 1 78 ? -15.249 14.245 -4.020 1.00 92.00 78 TRP A N 1
ATOM 659 C CA . TRP A 1 78 ? -15.443 15.083 -5.203 1.00 92.00 78 TRP A CA 1
ATOM 660 C C . TRP A 1 78 ? -15.775 16.515 -4.789 1.00 92.00 78 TRP A C 1
ATOM 662 O O . TRP A 1 78 ? -16.754 16.727 -4.071 1.00 92.00 78 TRP A O 1
ATOM 672 N N . ASN A 1 79 ? -14.990 17.479 -5.269 1.00 91.62 79 ASN A N 1
ATOM 673 C CA . ASN A 1 79 ? -15.294 18.904 -5.190 1.00 91.62 79 ASN A CA 1
ATOM 674 C C . ASN A 1 79 ? -15.870 19.370 -6.536 1.00 91.62 79 ASN A C 1
ATOM 676 O O . ASN A 1 79 ? -15.138 19.520 -7.514 1.00 91.62 79 ASN A O 1
ATOM 680 N N . SER A 1 80 ? -17.181 19.620 -6.576 1.00 88.38 80 SER A N 1
ATOM 681 C CA . SER A 1 80 ? -17.890 20.040 -7.790 1.00 88.38 80 SER A CA 1
ATOM 682 C C . SER A 1 80 ? -17.573 21.459 -8.249 1.00 88.38 80 SER A C 1
ATOM 684 O O . SER A 1 80 ? -17.750 21.749 -9.424 1.00 88.38 80 SER A O 1
ATOM 686 N N . ASN A 1 81 ? -17.126 22.340 -7.352 1.00 89.44 81 ASN A N 1
ATOM 687 C CA . ASN A 1 81 ? -16.862 23.739 -7.702 1.00 89.44 81 ASN A CA 1
ATOM 688 C C . ASN A 1 81 ? -15.551 23.880 -8.481 1.00 89.44 81 ASN A C 1
ATOM 690 O O . ASN A 1 81 ? -15.441 24.713 -9.372 1.00 89.44 81 ASN A O 1
ATOM 694 N N . GLU A 1 82 ? -14.567 23.047 -8.144 1.00 90.62 82 GLU A N 1
ATOM 695 C CA . GLU A 1 82 ? -13.218 23.088 -8.720 1.00 90.62 82 GLU A CA 1
ATOM 696 C C . GLU A 1 82 ? -12.963 21.940 -9.706 1.00 90.62 82 GLU A C 1
ATOM 698 O O . GLU A 1 82 ? -11.898 21.876 -10.313 1.00 90.62 82 GLU A O 1
ATOM 703 N N . ASN A 1 83 ? -13.930 21.029 -9.873 1.00 91.56 83 ASN A N 1
ATOM 704 C CA . ASN A 1 83 ? -13.789 19.804 -10.661 1.00 91.56 83 ASN A CA 1
ATOM 705 C C . ASN A 1 83 ? -12.602 18.927 -10.216 1.00 91.56 83 ASN A C 1
ATOM 707 O O . ASN A 1 83 ? -11.939 18.272 -11.025 1.00 91.56 83 ASN A O 1
ATOM 711 N N . ILE A 1 84 ? -12.342 18.910 -8.905 1.00 94.62 84 ILE A N 1
ATOM 712 C CA . ILE A 1 84 ? -11.243 18.157 -8.299 1.00 94.62 84 ILE A CA 1
ATOM 713 C C . ILE A 1 84 ? -11.780 16.876 -7.671 1.00 94.62 84 ILE A C 1
ATOM 715 O O . ILE A 1 84 ? -12.607 16.888 -6.755 1.00 94.62 84 ILE A O 1
ATOM 719 N N . PHE A 1 85 ? -11.236 15.755 -8.127 1.00 95.25 85 PHE A N 1
ATOM 720 C CA . PHE A 1 85 ? -11.350 14.464 -7.478 1.00 95.25 85 PHE A CA 1
ATOM 721 C C . PHE A 1 85 ? -10.172 14.282 -6.525 1.00 95.25 85 PHE A C 1
ATOM 723 O O . PHE A 1 85 ? -9.027 14.138 -6.962 1.00 95.25 85 PHE A O 1
ATOM 730 N N . LYS A 1 86 ? -10.446 14.288 -5.221 1.00 95.50 86 LYS A N 1
ATOM 731 C CA . LYS A 1 86 ? -9.436 14.002 -4.206 1.00 95.50 86 LYS A CA 1
ATOM 732 C C . LYS A 1 86 ? -9.399 12.498 -3.960 1.00 95.50 86 LYS A C 1
ATOM 734 O O . LYS A 1 86 ? -10.400 11.918 -3.548 1.00 95.50 86 LYS A O 1
ATOM 739 N N . LEU A 1 87 ? -8.250 11.879 -4.202 1.00 95.25 87 LEU A N 1
ATOM 740 C CA . LEU A 1 87 ? -7.953 10.481 -3.905 1.00 95.25 87 LEU A CA 1
ATOM 741 C C . LEU A 1 87 ? -6.904 10.433 -2.794 1.00 95.25 87 LEU A C 1
ATOM 743 O O . LEU A 1 87 ? -5.810 10.959 -2.968 1.00 95.25 87 LEU A O 1
ATOM 747 N N . THR A 1 88 ? -7.213 9.766 -1.690 1.00 93.12 88 THR A N 1
ATOM 748 C CA . THR A 1 88 ? -6.251 9.503 -0.617 1.00 93.12 88 THR A CA 1
ATOM 749 C C . THR A 1 88 ? -5.901 8.022 -0.631 1.00 93.12 88 THR A C 1
ATOM 751 O O . THR A 1 88 ? -6.783 7.167 -0.525 1.00 93.12 88 THR A O 1
ATOM 754 N N . LEU A 1 89 ? -4.616 7.708 -0.788 1.00 93.75 89 LEU A N 1
ATOM 755 C CA . LEU A 1 89 ? -4.090 6.348 -0.715 1.00 93.75 89 LEU A CA 1
ATOM 756 C C . LEU A 1 89 ? -3.450 6.107 0.651 1.00 93.75 89 LEU A C 1
ATOM 758 O O . LEU A 1 89 ? -2.707 6.947 1.153 1.00 93.75 89 LEU A O 1
ATOM 762 N N . HIS A 1 90 ? -3.721 4.943 1.235 1.00 90.19 90 HIS A N 1
ATOM 763 C CA . HIS A 1 90 ? -3.168 4.490 2.505 1.00 90.19 90 HIS A CA 1
ATOM 764 C C . HIS A 1 90 ? -2.438 3.162 2.311 1.00 90.19 90 HIS A C 1
ATOM 766 O O . HIS A 1 90 ? -3.059 2.140 2.010 1.00 90.19 90 HIS A O 1
ATOM 772 N N . GLN A 1 91 ? -1.134 3.144 2.561 1.00 92.00 91 GLN A N 1
ATOM 773 C CA . GLN A 1 91 ? -0.343 1.921 2.599 1.00 92.00 91 GLN A CA 1
ATOM 774 C C . GLN A 1 91 ? -0.429 1.254 3.980 1.00 92.00 91 GLN A C 1
ATOM 776 O O . GLN A 1 91 ? 0.329 1.577 4.900 1.00 92.00 91 GLN A O 1
ATOM 781 N N . ARG A 1 92 ? -1.360 0.303 4.116 1.00 85.88 92 ARG A N 1
ATOM 782 C CA . ARG A 1 92 ? -1.758 -0.349 5.379 1.00 85.88 92 ARG A CA 1
ATOM 783 C C . ARG A 1 92 ? -0.932 -1.577 5.763 1.00 85.88 92 ARG A C 1
ATOM 785 O O . ARG A 1 92 ? -1.272 -2.270 6.723 1.00 85.88 92 ARG A O 1
ATOM 792 N N . GLN A 1 93 ? 0.122 -1.909 5.020 1.00 85.19 93 GLN A N 1
ATOM 793 C CA . GLN A 1 93 ? 1.010 -3.001 5.422 1.00 85.19 93 GLN A CA 1
ATOM 794 C C . GLN A 1 93 ? 1.714 -2.715 6.759 1.00 85.19 93 GLN A C 1
ATOM 796 O O . GLN A 1 93 ? 1.804 -1.565 7.185 1.00 85.19 93 GLN A O 1
ATOM 801 N N . ASP A 1 94 ? 2.246 -3.768 7.389 1.00 80.50 94 ASP A N 1
ATOM 802 C CA . ASP A 1 94 ? 2.975 -3.697 8.662 1.00 80.50 94 ASP A CA 1
ATOM 803 C C . ASP A 1 94 ? 4.028 -2.570 8.656 1.00 80.50 94 ASP A C 1
ATOM 805 O O . ASP A 1 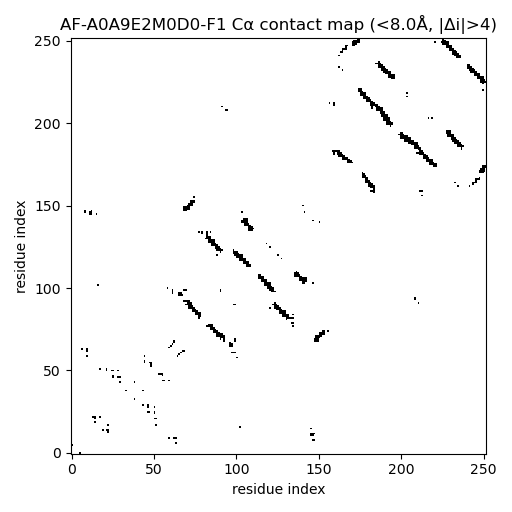94 ? 4.689 -2.315 7.644 1.00 80.50 94 ASP A O 1
ATOM 809 N N . SER A 1 95 ? 4.192 -1.876 9.782 1.00 76.31 95 SER A N 1
ATOM 810 C CA . SER A 1 95 ? 5.169 -0.790 9.916 1.00 76.31 95 SER A CA 1
ATOM 811 C C . SER A 1 95 ? 6.622 -1.230 9.722 1.00 76.31 95 SER A C 1
ATOM 813 O O . SER A 1 95 ? 7.454 -0.415 9.337 1.00 76.31 95 SER A O 1
ATOM 815 N N . LEU A 1 96 ? 6.929 -2.509 9.960 1.00 79.81 96 LEU A N 1
ATOM 816 C CA . LEU A 1 96 ? 8.241 -3.104 9.705 1.00 79.81 96 LEU A CA 1
ATOM 817 C C . LEU A 1 96 ? 8.487 -3.365 8.211 1.00 79.81 96 LEU A C 1
ATOM 819 O O . LEU A 1 96 ? 9.607 -3.702 7.826 1.00 79.81 96 LEU A O 1
ATOM 823 N N . TRP A 1 97 ? 7.451 -3.291 7.370 1.00 86.56 97 TRP A N 1
ATOM 824 C CA . TRP A 1 97 ? 7.586 -3.393 5.918 1.00 86.56 97 TRP A CA 1
ATOM 825 C C . TRP A 1 97 ? 7.929 -2.017 5.338 1.00 86.56 97 TRP A C 1
ATOM 827 O O . TRP A 1 97 ? 7.553 -0.994 5.916 1.00 86.56 97 TRP A O 1
ATOM 837 N N . PRO A 1 98 ? 8.641 -1.955 4.203 1.00 88.12 98 PRO A N 1
ATOM 838 C CA . PRO A 1 98 ? 8.931 -0.679 3.570 1.00 88.12 98 PRO A CA 1
ATOM 839 C C . PRO A 1 98 ? 7.649 0.027 3.104 1.00 88.12 98 PRO A C 1
ATOM 841 O O . PRO A 1 98 ? 6.601 -0.590 2.877 1.00 88.12 98 PRO A O 1
ATOM 844 N N . VAL A 1 99 ? 7.756 1.344 2.935 1.00 90.25 99 VAL A N 1
ATOM 845 C CA . VAL A 1 99 ? 6.836 2.085 2.070 1.00 90.25 99 VAL A CA 1
ATOM 846 C C . VAL A 1 99 ? 7.196 1.726 0.636 1.00 90.25 99 VAL A C 1
ATOM 848 O O . VAL A 1 99 ? 8.363 1.804 0.253 1.00 90.25 99 VAL A O 1
ATOM 851 N N . TYR A 1 100 ? 6.214 1.294 -0.141 1.00 94.88 100 TYR A N 1
ATOM 852 C CA . TYR A 1 100 ? 6.430 0.920 -1.529 1.00 94.88 100 TYR A CA 1
ATOM 853 C C . TYR A 1 100 ? 6.235 2.140 -2.415 1.00 94.88 100 TYR A C 1
ATOM 855 O O . TYR A 1 100 ? 5.154 2.717 -2.440 1.00 94.88 100 TYR A O 1
ATOM 863 N N . LYS A 1 101 ? 7.261 2.517 -3.171 1.00 95.38 101 LYS A N 1
ATOM 864 C CA . LYS A 1 101 ? 7.146 3.553 -4.195 1.00 95.38 101 LYS A CA 1
ATOM 865 C C . LYS A 1 101 ? 6.742 2.921 -5.522 1.00 95.38 101 LYS A C 1
ATOM 867 O O . LYS A 1 101 ? 7.471 2.052 -5.994 1.00 95.38 101 LYS A O 1
ATOM 872 N N . MET A 1 102 ? 5.641 3.341 -6.140 1.00 96.19 102 MET A N 1
ATOM 873 C CA . MET A 1 102 ? 5.278 2.931 -7.507 1.00 96.19 102 MET A CA 1
ATOM 874 C C . MET A 1 102 ? 4.374 3.965 -8.196 1.00 96.19 102 MET A C 1
ATOM 876 O O . MET A 1 102 ? 3.572 4.619 -7.527 1.00 96.19 102 MET A O 1
ATOM 880 N N . PRO A 1 103 ? 4.440 4.076 -9.535 1.00 97.31 103 PRO A N 1
ATOM 881 C CA . PRO A 1 103 ? 3.350 4.651 -10.303 1.00 97.31 103 PRO A CA 1
ATOM 882 C C . PRO A 1 103 ? 2.150 3.701 -10.260 1.00 97.31 103 PRO A C 1
ATOM 884 O O . PRO A 1 103 ? 2.310 2.489 -10.380 1.00 97.31 103 PRO A O 1
ATOM 887 N N . ILE A 1 104 ? 0.954 4.246 -10.074 1.00 97.19 104 ILE A N 1
ATOM 888 C CA . ILE A 1 104 ? -0.297 3.501 -9.977 1.00 97.19 104 ILE A CA 1
ATOM 889 C C . ILE A 1 104 ? -1.288 4.097 -10.967 1.00 97.19 104 ILE A C 1
ATOM 891 O O . ILE A 1 104 ? -1.612 5.283 -10.910 1.00 97.19 104 ILE A O 1
ATOM 895 N N . GLU A 1 105 ? -1.788 3.255 -11.864 1.00 97.56 105 GLU A N 1
ATOM 896 C CA . GLU A 1 105 ? -2.847 3.617 -12.800 1.00 97.56 105 GLU A CA 1
ATOM 897 C C . GLU A 1 105 ? -4.200 3.669 -12.087 1.00 97.56 105 GLU A C 1
ATOM 899 O O . GLU A 1 105 ? -4.606 2.713 -11.437 1.00 97.56 105 GLU A O 1
ATOM 904 N N . ILE A 1 106 ? -4.930 4.764 -12.233 1.00 97.62 106 ILE A N 1
ATOM 905 C CA . ILE A 1 106 ? -6.289 4.951 -11.741 1.00 97.62 106 ILE A CA 1
ATOM 906 C C . ILE A 1 106 ? -7.181 5.140 -12.960 1.00 97.62 106 ILE A C 1
ATOM 908 O O . ILE A 1 106 ? -7.033 6.107 -13.706 1.00 97.62 106 ILE A O 1
ATOM 912 N N . MET A 1 107 ? -8.094 4.199 -13.178 1.00 97.44 107 MET A N 1
ATOM 913 C CA . MET A 1 107 ? -9.072 4.290 -14.256 1.00 97.44 107 MET A CA 1
ATOM 914 C C . MET A 1 107 ? -10.389 4.815 -13.714 1.00 97.44 107 MET A C 1
ATOM 916 O O . MET A 1 107 ? -10.995 4.179 -12.856 1.00 97.44 107 MET A O 1
ATOM 920 N N . PHE A 1 108 ? -10.814 5.963 -14.224 1.00 97.25 108 PHE A N 1
ATOM 921 C CA . PHE A 1 108 ? -12.095 6.596 -13.938 1.00 97.25 108 PHE A CA 1
ATOM 922 C C . PHE A 1 108 ? -13.101 6.245 -15.026 1.00 97.25 108 PHE A C 1
ATOM 924 O O . PHE A 1 108 ? -12.758 6.293 -16.208 1.00 97.25 108 PHE A O 1
ATOM 931 N N . TYR A 1 109 ? -14.331 5.931 -14.633 1.00 95.88 109 TYR A N 1
ATOM 932 C CA . TYR A 1 109 ? -15.421 5.582 -15.543 1.00 95.88 109 TYR A CA 1
ATOM 933 C C . TYR A 1 109 ? -16.485 6.685 -15.565 1.00 95.88 109 TYR A C 1
ATOM 935 O O . TYR A 1 109 ? -16.852 7.210 -14.513 1.00 95.88 109 TYR A O 1
ATOM 943 N N . PHE A 1 110 ? -16.968 7.006 -16.765 1.00 94.62 110 PHE A N 1
ATOM 944 C CA . PHE A 1 110 ? -17.999 8.002 -17.072 1.00 94.62 110 PHE A CA 1
ATOM 945 C C . PHE A 1 110 ? -18.968 7.391 -18.096 1.00 94.62 110 PHE A C 1
ATOM 947 O O . PHE A 1 110 ? -18.857 7.630 -19.305 1.00 94.62 110 PHE A O 1
ATOM 954 N N . GLY A 1 111 ? -19.852 6.508 -17.636 1.00 91.25 111 GLY A N 1
ATOM 955 C CA . GLY A 1 111 ? -20.622 5.613 -18.495 1.00 91.25 111 GLY A CA 1
ATOM 956 C C . GLY A 1 111 ? -19.700 4.745 -19.358 1.00 91.25 111 GLY A C 1
ATOM 957 O O . GLY A 1 111 ? -18.917 3.951 -18.842 1.00 91.25 111 GLY A O 1
ATOM 958 N N . GLU A 1 112 ? -19.770 4.921 -20.679 1.00 92.31 112 GLU A N 1
ATOM 959 C CA . GLU A 1 112 ? -18.946 4.179 -21.648 1.00 92.31 112 GLU A CA 1
ATOM 960 C C . GLU A 1 112 ? -17.535 4.755 -21.836 1.00 92.31 112 GLU A C 1
ATOM 962 O O . GLU A 1 112 ? -16.681 4.130 -22.465 1.00 92.31 112 GLU A O 1
ATOM 967 N N . ARG A 1 113 ? -17.269 5.958 -21.315 1.00 95.25 113 ARG A N 1
ATOM 968 C CA . ARG A 1 113 ? -15.962 6.611 -21.448 1.00 95.25 113 ARG A CA 1
ATOM 969 C C . ARG A 1 113 ? -15.095 6.324 -20.233 1.00 95.25 113 ARG A C 1
ATOM 971 O O . ARG A 1 113 ? -15.578 6.264 -19.105 1.00 95.25 113 ARG A O 1
ATOM 978 N N . THR A 1 114 ? -13.790 6.229 -20.458 1.00 96.31 114 THR A N 1
ATOM 979 C CA . THR A 1 114 ? -12.805 6.048 -19.390 1.00 96.31 114 THR A CA 1
ATOM 980 C C . THR A 1 114 ? -11.684 7.065 -19.488 1.00 96.31 114 THR A C 1
ATOM 982 O O . THR A 1 114 ? -11.240 7.392 -20.588 1.00 96.31 114 THR A O 1
ATOM 985 N N . ILE A 1 115 ? -11.178 7.512 -18.342 1.00 96.00 115 ILE A N 1
ATOM 986 C CA . ILE A 1 115 ? -9.949 8.304 -18.249 1.00 96.00 115 ILE A CA 1
ATOM 987 C C . ILE A 1 115 ? -8.950 7.522 -17.404 1.00 96.00 115 ILE A C 1
ATOM 989 O O . ILE A 1 115 ? -9.255 7.145 -16.274 1.00 96.00 115 ILE A O 1
ATOM 993 N N . LEU A 1 116 ? -7.758 7.288 -17.950 1.00 97.12 116 LEU A N 1
ATOM 994 C CA . LEU A 1 116 ? -6.644 6.686 -17.226 1.00 97.12 116 LEU A CA 1
ATOM 995 C C . LEU A 1 116 ? -5.723 7.796 -16.718 1.00 97.12 116 LEU A C 1
ATOM 997 O O . LEU A 1 116 ? -5.210 8.590 -17.504 1.00 97.12 116 LEU A O 1
ATOM 1001 N N . HIS A 1 117 ? -5.498 7.842 -15.411 1.00 96.81 117 HIS A N 1
ATOM 1002 C CA . HIS A 1 117 ? -4.551 8.756 -14.782 1.00 96.81 117 HIS A CA 1
ATOM 1003 C C . HIS A 1 117 ? -3.493 7.959 -14.024 1.00 96.81 117 HIS A C 1
ATOM 1005 O O . HIS A 1 117 ? -3.806 6.915 -13.468 1.00 96.81 117 HIS A O 1
ATOM 1011 N N . THR A 1 118 ? -2.245 8.422 -13.985 1.00 97.25 118 THR A N 1
ATOM 1012 C CA . THR A 1 118 ? -1.178 7.737 -13.237 1.00 97.25 118 THR A CA 1
ATOM 1013 C C . THR A 1 118 ? -0.705 8.622 -12.098 1.00 97.25 118 THR A C 1
ATOM 1015 O O . THR A 1 118 ? -0.314 9.763 -12.333 1.00 97.25 118 THR A O 1
ATOM 1018 N N . VAL A 1 119 ? -0.715 8.088 -10.878 1.00 97.06 119 VAL A N 1
ATOM 1019 C CA . VAL A 1 119 ? -0.234 8.774 -9.672 1.00 97.06 119 VAL A CA 1
ATOM 1020 C C . VAL A 1 119 ? 1.006 8.081 -9.121 1.00 97.06 119 VAL A C 1
ATOM 1022 O O . VAL A 1 119 ? 1.106 6.860 -9.175 1.00 97.06 119 VAL A O 1
ATOM 1025 N N . TRP A 1 120 ? 1.958 8.843 -8.587 1.00 97.12 120 TRP A N 1
ATOM 1026 C CA . TRP A 1 120 ? 3.146 8.289 -7.933 1.00 97.12 120 TRP A CA 1
ATOM 1027 C C . TRP A 1 120 ? 2.932 8.214 -6.425 1.00 97.12 120 TRP A C 1
ATOM 1029 O O . TRP A 1 120 ? 3.051 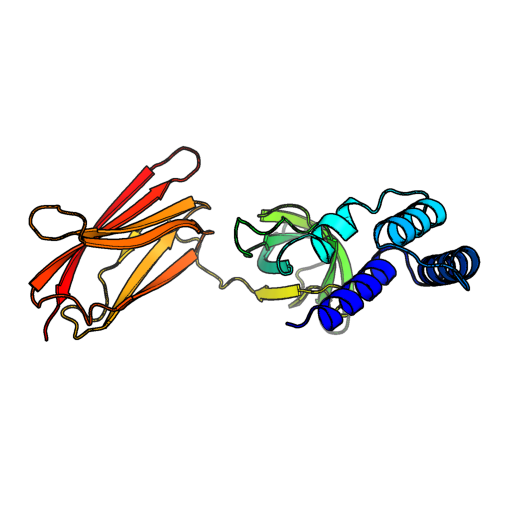9.223 -5.728 1.00 97.12 120 TRP A O 1
ATOM 1039 N N . ASP A 1 121 ? 2.632 7.015 -5.934 1.00 96.56 121 ASP A N 1
ATOM 1040 C CA . ASP A 1 121 ? 2.490 6.742 -4.507 1.00 96.56 121 ASP A CA 1
ATOM 1041 C C . ASP A 1 121 ? 3.846 6.374 -3.907 1.00 96.56 121 ASP A C 1
ATOM 1043 O O . ASP A 1 121 ? 4.585 5.555 -4.459 1.00 96.56 121 ASP A O 1
ATOM 1047 N N . SER A 1 122 ? 4.203 7.032 -2.809 1.00 94.31 122 SER A N 1
ATOM 1048 C CA . SER A 1 122 ? 5.502 6.877 -2.150 1.00 94.31 122 SER A CA 1
ATOM 1049 C C . SER A 1 122 ? 5.466 7.130 -0.644 1.00 94.31 122 SER A C 1
ATOM 1051 O O . SER A 1 122 ? 6.517 7.107 -0.004 1.00 94.31 122 SER A O 1
ATOM 1053 N N . LEU A 1 123 ? 4.279 7.367 -0.073 1.00 89.88 123 LEU A N 1
ATOM 1054 C CA . LEU A 1 123 ? 4.082 7.671 1.344 1.00 89.88 123 LEU A CA 1
ATOM 1055 C C . LEU A 1 123 ? 3.102 6.683 1.985 1.00 89.88 123 LEU A C 1
ATOM 1057 O O . LEU A 1 123 ? 2.345 5.990 1.313 1.00 89.88 123 LEU A O 1
ATOM 1061 N N . ARG A 1 124 ? 3.105 6.617 3.323 1.00 85.88 124 ARG A N 1
ATOM 1062 C CA . ARG A 1 124 ? 2.128 5.802 4.067 1.00 85.88 124 ARG A CA 1
ATOM 1063 C C . ARG A 1 124 ? 0.699 6.290 3.882 1.00 85.88 124 ARG A C 1
ATOM 1065 O O . ARG A 1 124 ? -0.217 5.474 3.836 1.00 85.88 124 ARG A O 1
ATOM 1072 N N . VAL A 1 125 ? 0.533 7.601 3.778 1.00 87.88 125 VAL A N 1
ATOM 1073 C CA . VAL A 1 125 ? -0.715 8.263 3.414 1.00 87.88 125 VAL A CA 1
ATOM 1074 C C . VAL A 1 125 ? -0.360 9.349 2.410 1.00 87.88 125 VAL A C 1
ATOM 1076 O O . VAL A 1 125 ? 0.522 10.162 2.693 1.00 87.88 125 VAL A O 1
ATOM 1079 N N . GLN A 1 126 ? -1.004 9.350 1.247 1.00 92.25 126 GLN A N 1
ATOM 1080 C CA . GLN A 1 126 ? -0.738 10.327 0.195 1.00 92.25 126 GLN A CA 1
ATOM 1081 C C . GLN A 1 126 ? -2.035 10.813 -0.447 1.00 92.25 126 GLN A C 1
ATOM 1083 O O . GLN A 1 126 ? -2.882 10.013 -0.843 1.00 92.25 126 GLN A O 1
ATOM 1088 N N . ASP A 1 127 ? -2.157 12.133 -0.565 1.00 92.50 127 ASP A N 1
ATOM 1089 C CA . ASP A 1 127 ? -3.283 12.801 -1.209 1.00 92.50 127 ASP A CA 1
ATOM 1090 C C . ASP A 1 127 ? -2.946 13.147 -2.664 1.00 92.50 127 ASP A C 1
ATOM 1092 O O . ASP A 1 127 ? -1.879 13.687 -2.963 1.00 92.50 127 ASP A O 1
ATOM 1096 N N . PHE A 1 128 ? -3.898 12.895 -3.558 1.00 95.88 128 PHE A N 1
ATOM 1097 C CA . PHE A 1 128 ? -3.838 13.250 -4.970 1.00 95.88 128 PHE A CA 1
ATOM 1098 C C . PHE A 1 128 ? -5.084 14.038 -5.355 1.00 95.88 128 PHE A C 1
ATOM 1100 O O . PHE A 1 128 ? -6.205 13.557 -5.202 1.00 95.88 128 PHE A O 1
ATOM 1107 N N . ASN A 1 129 ? -4.880 15.234 -5.897 1.00 95.06 129 ASN A N 1
ATOM 1108 C CA . ASN A 1 129 ? -5.949 16.072 -6.427 1.00 95.06 129 ASN A CA 1
ATOM 1109 C C . ASN A 1 129 ? -5.926 15.974 -7.952 1.00 95.06 129 ASN A C 1
ATOM 1111 O O . ASN A 1 129 ? -4.982 16.434 -8.592 1.00 95.06 129 ASN A O 1
ATOM 1115 N N . ILE A 1 130 ? -6.950 15.346 -8.522 1.00 95.56 130 ILE A N 1
ATOM 1116 C CA . ILE A 1 130 ? -7.024 15.029 -9.948 1.00 95.56 130 ILE A CA 1
ATOM 1117 C C . ILE A 1 130 ? -8.153 15.852 -10.553 1.00 95.56 130 ILE A C 1
ATOM 1119 O O . ILE A 1 130 ? -9.308 15.714 -10.155 1.00 95.56 130 ILE A O 1
ATOM 1123 N N . ILE A 1 131 ? -7.825 16.706 -11.518 1.00 93.81 131 ILE A N 1
ATOM 1124 C CA . ILE A 1 131 ? -8.827 17.492 -12.239 1.00 93.81 131 ILE A CA 1
ATOM 1125 C C . ILE A 1 131 ? -9.510 16.573 -13.256 1.00 93.81 131 ILE A C 1
ATOM 1127 O O . ILE A 1 131 ? -8.844 15.987 -14.111 1.00 93.81 131 ILE A O 1
ATOM 1131 N N . LEU A 1 132 ? -10.831 16.436 -13.157 1.00 93.38 132 LEU A N 1
ATOM 1132 C CA . LEU A 1 132 ? -11.652 15.608 -14.047 1.00 93.38 132 LEU A CA 1
ATOM 1133 C C . LEU A 1 132 ? -12.753 16.462 -14.687 1.00 93.38 132 LEU A C 1
ATOM 1135 O O . LEU A 1 132 ? -13.190 17.433 -14.084 1.00 93.38 132 LEU A O 1
ATOM 1139 N N . PRO A 1 133 ? -13.255 16.117 -15.885 1.00 91.81 133 PRO A N 1
ATOM 1140 C CA . PRO A 1 133 ? -14.288 16.920 -16.549 1.00 91.81 133 PRO A CA 1
ATOM 1141 C C . PRO A 1 133 ? -15.625 16.944 -15.791 1.00 91.81 133 PRO A C 1
ATOM 1143 O O . PRO A 1 133 ? -16.414 17.867 -15.960 1.00 91.81 133 PRO A O 1
ATOM 1146 N N . MET A 1 134 ? -15.895 15.912 -14.990 1.00 91.88 134 MET A N 1
ATOM 1147 C CA . MET A 1 134 ? -17.070 15.778 -14.133 1.00 91.88 134 MET A CA 1
ATOM 1148 C C . MET A 1 134 ? -16.789 14.738 -13.041 1.00 91.88 134 MET A C 1
ATOM 1150 O O . MET A 1 134 ? -15.708 14.144 -13.001 1.00 91.88 134 MET A O 1
ATOM 1154 N N . LYS A 1 135 ? -17.770 14.485 -12.171 1.00 93.25 135 LYS A N 1
ATOM 1155 C CA . LYS A 1 135 ? -17.684 13.413 -11.177 1.00 93.25 135 LYS A CA 1
ATOM 1156 C C . LYS A 1 135 ? -17.698 12.042 -11.878 1.00 93.25 135 LYS A C 1
ATOM 1158 O O . LYS A 1 135 ? -18.626 11.796 -12.644 1.00 93.25 135 LYS A O 1
ATOM 1163 N N . PRO A 1 136 ? -16.726 11.150 -11.618 1.00 94.75 136 PRO A N 1
ATOM 1164 C CA . PRO A 1 136 ? -16.741 9.798 -12.168 1.00 94.75 136 PRO A CA 1
ATOM 1165 C C . PRO A 1 136 ? -17.788 8.922 -11.470 1.00 94.75 136 PRO A C 1
ATOM 1167 O O . PRO A 1 136 ? -18.026 9.067 -10.266 1.00 94.75 136 PRO A O 1
ATOM 1170 N N . ASP A 1 137 ? -18.355 7.969 -12.207 1.00 91.56 137 ASP A N 1
ATOM 1171 C CA . ASP A 1 137 ? -19.310 6.985 -11.680 1.00 91.56 137 ASP A CA 1
ATOM 1172 C C . ASP A 1 137 ? -18.609 5.980 -10.764 1.00 91.56 137 ASP A C 1
ATOM 1174 O O . ASP A 1 137 ? -19.110 5.585 -9.710 1.00 91.56 137 ASP A O 1
ATOM 1178 N N . SER A 1 138 ? -17.409 5.564 -11.167 1.00 92.75 138 SER A N 1
ATOM 1179 C CA . SER A 1 138 ? -16.561 4.660 -10.401 1.00 92.75 138 SER A CA 1
ATOM 1180 C C . SER A 1 138 ? -15.089 4.842 -10.761 1.00 92.75 138 SER A C 1
ATOM 1182 O O . SER A 1 138 ? -14.740 5.520 -11.732 1.00 92.75 138 SER A O 1
ATOM 1184 N N . LEU A 1 139 ? -14.218 4.226 -9.963 1.00 95.12 139 LEU A N 1
ATOM 1185 C CA . LEU A 1 139 ? -12.791 4.145 -10.242 1.00 95.12 139 LEU A CA 1
ATOM 1186 C C . LEU A 1 139 ? -12.275 2.726 -10.013 1.00 95.12 139 LEU A C 1
ATOM 1188 O O . LEU A 1 139 ? -12.800 1.999 -9.166 1.00 95.12 139 LEU A O 1
ATOM 1192 N N . LYS A 1 140 ? -11.200 2.364 -10.711 1.00 95.19 140 LYS A N 1
ATOM 1193 C CA . LYS A 1 140 ? -10.454 1.120 -10.503 1.00 95.19 140 LYS A CA 1
ATOM 1194 C C . LYS A 1 140 ? -8.961 1.412 -10.363 1.00 95.19 140 LYS A C 1
ATOM 1196 O O . LYS A 1 140 ? -8.371 2.053 -11.229 1.00 95.19 140 LYS A O 1
ATOM 1201 N N . ILE A 1 141 ? -8.364 0.917 -9.277 1.00 95.31 141 ILE A N 1
ATOM 1202 C CA . ILE A 1 141 ? -6.926 1.035 -9.000 1.00 95.31 141 ILE A CA 1
ATOM 1203 C C . ILE A 1 141 ? -6.164 -0.097 -9.687 1.00 95.31 141 ILE A C 1
ATOM 1205 O O . ILE A 1 141 ? -6.479 -1.272 -9.496 1.00 95.31 141 ILE A O 1
ATOM 1209 N N . ASP A 1 142 ? -5.142 0.283 -10.447 1.00 95.75 142 ASP A N 1
ATOM 1210 C CA . ASP A 1 142 ? -4.310 -0.531 -11.330 1.00 95.75 142 ASP A CA 1
ATOM 1211 C C . ASP A 1 142 ? -5.154 -1.593 -12.064 1.00 95.75 142 ASP A C 1
ATOM 1213 O O . ASP A 1 142 ? -5.116 -2.787 -11.730 1.00 95.75 142 ASP A O 1
ATOM 1217 N N . PRO A 1 143 ? -5.988 -1.138 -13.028 1.00 94.94 143 PRO A N 1
ATOM 1218 C CA . PRO A 1 143 ? -7.009 -1.953 -13.685 1.00 94.94 143 PRO A CA 1
ATOM 1219 C C . PRO A 1 143 ? -6.432 -3.116 -14.496 1.00 94.94 143 PRO A C 1
ATOM 1221 O O . PRO A 1 143 ? -7.155 -4.089 -14.728 1.00 94.94 143 PRO A O 1
ATOM 1224 N N . HIS A 1 144 ? -5.160 -3.002 -14.893 1.00 94.44 144 HIS A N 1
ATOM 1225 C CA . HIS A 1 144 ? -4.407 -3.958 -15.701 1.00 94.44 144 HIS A CA 1
ATOM 1226 C C . HIS A 1 144 ? -3.503 -4.878 -14.863 1.00 94.44 144 HIS A C 1
ATOM 1228 O O . HIS A 1 144 ? -2.775 -5.685 -15.434 1.00 94.44 144 HIS A O 1
ATOM 1234 N N . ASN A 1 145 ? -3.542 -4.781 -13.527 1.00 93.19 145 ASN A N 1
ATOM 1235 C CA . ASN A 1 145 ? -2.721 -5.586 -12.615 1.00 93.19 145 ASN A CA 1
ATOM 1236 C C . ASN A 1 145 ? -1.219 -5.531 -12.944 1.00 93.19 145 ASN A C 1
ATOM 1238 O O . ASN A 1 145 ? -0.540 -6.555 -13.036 1.00 93.19 145 ASN A O 1
ATOM 1242 N N . LYS A 1 146 ? -0.693 -4.322 -13.132 1.00 93.94 146 LYS A N 1
ATOM 1243 C CA . LYS A 1 146 ? 0.731 -4.078 -13.377 1.00 93.94 146 LYS A CA 1
ATOM 1244 C C . LYS A 1 146 ? 1.574 -4.179 -12.107 1.00 93.94 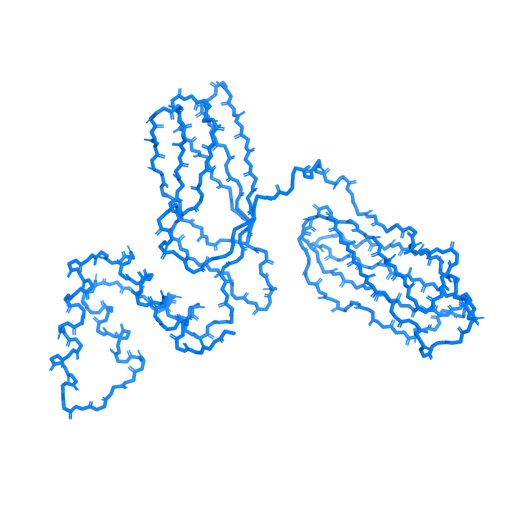146 LYS A C 1
ATOM 1246 O O . LYS A 1 146 ? 2.785 -4.343 -12.204 1.00 93.94 146 LYS A O 1
ATOM 1251 N N . ILE A 1 147 ? 0.951 -4.116 -10.929 1.00 95.19 147 ILE A N 1
ATOM 1252 C CA . ILE A 1 147 ? 1.633 -4.044 -9.633 1.00 95.19 147 ILE A CA 1
ATOM 1253 C C . ILE A 1 147 ? 1.219 -5.212 -8.737 1.00 95.19 147 ILE A C 1
ATOM 1255 O O . ILE A 1 147 ? 0.037 -5.551 -8.635 1.00 95.19 147 ILE A O 1
ATOM 1259 N N . LEU A 1 148 ? 2.190 -5.781 -8.015 1.00 93.56 148 LEU A N 1
ATOM 1260 C CA . LEU A 1 148 ? 1.933 -6.741 -6.945 1.00 93.56 148 LEU A CA 1
ATOM 1261 C C . LEU A 1 148 ? 1.315 -6.021 -5.740 1.00 93.56 148 LEU A C 1
ATOM 1263 O O . LEU A 1 148 ? 2.016 -5.431 -4.914 1.00 93.56 148 LEU A O 1
ATOM 1267 N N . LYS A 1 149 ? -0.013 -6.075 -5.650 1.00 92.44 149 LYS A N 1
ATOM 1268 C CA . LYS A 1 149 ? -0.789 -5.314 -4.671 1.00 92.44 149 LYS A CA 1
ATOM 1269 C C . LYS A 1 149 ? -1.972 -6.102 -4.117 1.00 92.44 149 LYS A C 1
ATOM 1271 O O . LYS A 1 149 ? -2.509 -6.996 -4.766 1.00 92.44 149 LYS A O 1
ATOM 1276 N N . GLN A 1 150 ? -2.432 -5.680 -2.948 1.00 90.44 150 GLN A N 1
ATOM 1277 C CA . GLN A 1 150 ? -3.781 -5.922 -2.453 1.00 90.44 150 GLN A CA 1
ATOM 1278 C C . GLN A 1 150 ? -4.463 -4.562 -2.319 1.00 90.44 150 GLN A C 1
ATOM 1280 O O . GLN A 1 150 ? -3.888 -3.668 -1.706 1.00 90.44 150 GLN A O 1
ATOM 1285 N N . VAL A 1 151 ? -5.652 -4.401 -2.900 1.00 88.25 151 VAL A N 1
ATOM 1286 C CA . VAL A 1 151 ? -6.419 -3.152 -2.817 1.00 88.25 151 VAL A CA 1
ATOM 1287 C C . VAL A 1 151 ? -7.749 -3.429 -2.144 1.00 88.25 151 VAL A C 1
ATOM 1289 O O . VAL A 1 151 ? -8.482 -4.326 -2.555 1.00 88.25 151 VAL A O 1
ATOM 1292 N N . GLU A 1 152 ? -8.069 -2.622 -1.146 1.00 83.31 152 GLU A N 1
ATOM 1293 C CA . GLU A 1 152 ? -9.391 -2.531 -0.548 1.00 83.31 152 GLU A CA 1
ATOM 1294 C C . GLU A 1 152 ? -9.901 -1.095 -0.689 1.00 83.31 152 GLU A C 1
ATOM 1296 O O . GLU A 1 152 ? -9.155 -0.131 -0.523 1.00 83.31 152 GLU A O 1
ATOM 1301 N N . LYS A 1 153 ? -11.184 -0.918 -1.012 1.00 77.94 153 LYS A N 1
ATOM 1302 C CA . LYS A 1 153 ? -11.804 0.386 -0.774 1.00 77.94 153 LYS A CA 1
ATOM 1303 C C . LYS A 1 153 ? -11.850 0.543 0.738 1.00 77.94 153 LYS A C 1
ATOM 1305 O O . LYS A 1 153 ? -12.378 -0.350 1.406 1.00 77.94 153 LYS A O 1
ATOM 1310 N N . ALA A 1 154 ? -11.268 1.617 1.276 1.00 68.00 154 ALA A N 1
ATOM 1311 C CA . ALA A 1 154 ? -11.417 1.874 2.699 1.00 68.00 154 ALA A CA 1
ATOM 1312 C C . ALA A 1 154 ? -12.927 1.898 2.978 1.00 68.00 154 ALA A C 1
ATOM 1314 O O . ALA A 1 154 ? -13.671 2.501 2.191 1.00 68.00 154 ALA A O 1
ATOM 1315 N N . PRO A 1 155 ? -13.416 1.210 4.027 1.00 56.78 155 PRO A N 1
ATOM 1316 C CA . PRO A 1 155 ? -14.788 1.417 4.449 1.00 56.78 155 PRO A CA 1
ATOM 1317 C C . PRO A 1 155 ? -14.986 2.925 4.567 1.00 56.78 155 PRO A C 1
ATOM 1319 O O . PRO A 1 155 ? -14.061 3.620 4.993 1.00 56.78 1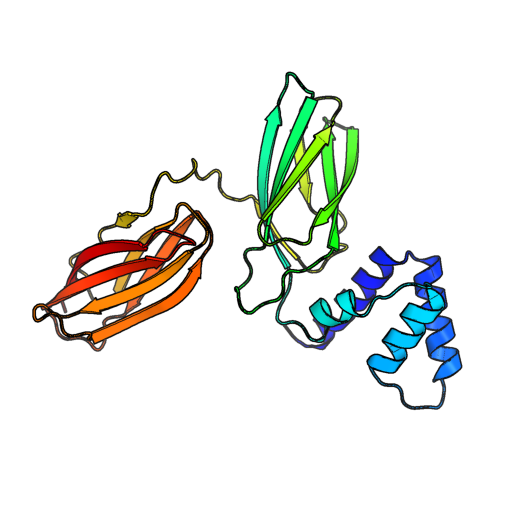55 PRO A O 1
ATOM 1322 N N . LEU A 1 156 ? -16.154 3.426 4.158 1.00 47.28 156 LEU A N 1
ATOM 1323 C CA . LEU A 1 156 ? -16.608 4.762 4.533 1.00 47.28 156 LEU A CA 1
ATOM 1324 C C . LEU A 1 156 ? -16.766 4.749 6.057 1.00 47.28 156 LEU A C 1
ATOM 1326 O O . LEU A 1 156 ? -17.872 4.704 6.583 1.00 47.28 156 LEU A O 1
ATOM 1330 N N . PHE A 1 157 ? -15.658 4.672 6.782 1.00 46.69 157 PHE A N 1
ATOM 1331 C CA . PHE A 1 157 ? -15.621 5.040 8.165 1.00 46.69 157 PHE A CA 1
ATOM 1332 C C . PHE A 1 157 ? -15.911 6.526 8.091 1.00 46.69 157 PHE A C 1
ATOM 1334 O O . PHE A 1 157 ? -15.071 7.306 7.640 1.00 46.69 157 PHE A O 1
ATOM 1341 N N . GLU A 1 158 ? -17.132 6.919 8.465 1.00 45.06 158 GLU A N 1
ATOM 1342 C CA . GLU A 1 158 ? -17.311 8.234 9.064 1.00 45.06 158 GLU A CA 1
ATOM 1343 C C . GLU A 1 158 ? -16.081 8.452 9.924 1.00 45.06 158 GLU A C 1
ATOM 1345 O O . GLU A 1 158 ? -15.809 7.623 10.797 1.00 45.06 158 GLU A O 1
ATOM 1350 N N . LYS A 1 159 ? -15.282 9.461 9.562 1.00 51.53 159 LYS A N 1
ATOM 1351 C CA . LYS A 1 159 ? -14.038 9.811 10.235 1.00 51.53 159 LYS A CA 1
ATOM 1352 C C . LYS A 1 159 ? -14.233 9.560 11.724 1.00 51.53 159 LYS A C 1
ATOM 1354 O O . LYS A 1 159 ? -15.008 10.278 12.354 1.00 51.53 159 LYS A O 1
ATOM 1359 N N . VAL A 1 160 ? -13.625 8.494 12.253 1.00 54.19 160 VAL A N 1
ATOM 1360 C CA . VAL A 1 160 ? -13.912 8.079 13.625 1.00 54.19 160 VAL A CA 1
ATOM 1361 C C . VAL A 1 160 ? -13.323 9.157 14.518 1.00 54.19 160 VAL A C 1
ATOM 1363 O O . VAL A 1 160 ? -12.107 9.275 14.650 1.00 54.19 160 VAL A O 1
ATOM 1366 N N . LEU A 1 161 ? -14.197 10.013 15.043 1.00 62.84 161 LEU A N 1
ATOM 1367 C CA . LEU A 1 161 ? -13.815 11.143 15.872 1.00 62.84 161 LEU A CA 1
ATOM 1368 C C . LEU A 1 161 ? -13.390 10.603 17.237 1.00 62.84 161 LEU A C 1
ATOM 1370 O O . LEU A 1 161 ? -14.220 10.242 18.072 1.00 62.84 161 LEU A O 1
ATOM 1374 N N . GLY A 1 162 ? -12.079 10.555 17.449 1.00 81.94 162 GLY A N 1
ATOM 1375 C CA . GLY A 1 162 ? -11.472 10.252 18.735 1.00 81.94 162 GLY A CA 1
ATOM 1376 C C . GLY A 1 162 ? -11.027 8.805 18.933 1.00 81.94 162 GLY A C 1
ATOM 1377 O O . GLY A 1 162 ? -11.455 7.855 18.277 1.00 81.94 162 GLY A O 1
ATOM 1378 N N . TYR A 1 163 ? -10.142 8.650 19.912 1.00 90.25 163 TYR A N 1
ATOM 1379 C CA . TYR A 1 163 ? -9.706 7.357 20.421 1.00 90.25 163 TYR A CA 1
ATOM 1380 C C . TYR A 1 163 ? -10.749 6.798 21.392 1.00 90.25 163 TYR A C 1
ATOM 1382 O O . TYR A 1 163 ? -11.236 7.518 22.267 1.00 90.25 163 TYR A O 1
ATOM 1390 N N . LYS A 1 164 ? -11.084 5.509 21.270 1.00 92.88 164 LYS A N 1
ATOM 1391 C CA . LYS A 1 164 ? -12.080 4.876 22.149 1.00 92.88 164 LYS A CA 1
ATOM 1392 C C . LYS A 1 164 ? -11.792 3.401 22.385 1.00 92.88 164 LYS A C 1
ATOM 1394 O O . LYS A 1 164 ? -11.541 2.662 21.436 1.00 92.88 164 LYS A O 1
ATOM 1399 N N . LEU A 1 165 ? -11.888 2.965 23.641 1.00 96.00 165 LEU A N 1
ATOM 1400 C CA . LEU A 1 165 ? -11.909 1.554 24.022 1.00 96.00 165 LEU A CA 1
ATOM 1401 C C . LEU A 1 165 ? -13.347 1.150 24.361 1.00 96.00 165 LEU A C 1
ATOM 1403 O O . LEU A 1 165 ? -14.001 1.760 25.209 1.00 96.00 165 LEU A O 1
ATOM 1407 N N . TYR A 1 166 ? -13.854 0.117 23.699 1.00 95.19 166 TYR A N 1
ATOM 1408 C CA . TYR A 1 166 ? -15.206 -0.385 23.930 1.00 95.19 166 TYR A CA 1
ATOM 1409 C C . TYR A 1 166 ? -15.185 -1.504 24.963 1.00 95.19 166 TYR A C 1
ATOM 1411 O O . TYR A 1 166 ? -14.161 -2.155 25.181 1.00 95.19 166 TYR A O 1
ATOM 1419 N N . GLN A 1 167 ? -16.341 -1.731 25.587 1.00 97.50 167 GLN A N 1
ATOM 1420 C CA . GLN A 1 167 ? -16.562 -2.897 26.430 1.00 97.50 167 GLN A CA 1
ATOM 1421 C C . GLN A 1 167 ? -16.380 -4.176 25.596 1.00 97.50 167 GLN A C 1
ATOM 1423 O O . GLN A 1 167 ? -16.887 -4.254 24.477 1.00 97.50 167 GLN A O 1
ATOM 1428 N N . ASN A 1 168 ? -15.642 -5.155 26.121 1.00 95.88 168 ASN A N 1
ATOM 1429 C CA . ASN A 1 168 ? -15.443 -6.434 25.453 1.00 95.88 168 ASN A CA 1
ATOM 1430 C C . ASN A 1 168 ? -16.784 -7.164 25.301 1.00 95.88 168 ASN A C 1
ATOM 1432 O O . ASN A 1 168 ? -17.668 -7.013 26.147 1.00 95.88 168 ASN A O 1
ATOM 1436 N N . TYR A 1 169 ? -16.934 -7.939 24.230 1.00 90.12 169 TYR A N 1
ATOM 1437 C CA . TYR A 1 169 ? -18.126 -8.751 24.006 1.00 90.12 169 TYR A CA 1
ATOM 1438 C C . TYR A 1 169 ? -17.745 -10.193 23.631 1.00 90.12 169 TYR A C 1
ATOM 1440 O O . TYR A 1 169 ? -16.882 -10.378 22.763 1.00 90.12 169 TYR A O 1
ATOM 1448 N N . PRO A 1 170 ? -18.388 -11.201 24.251 1.00 94.12 170 PRO A N 1
ATOM 1449 C CA . PRO A 1 170 ? -19.327 -11.078 25.377 1.00 94.12 170 PRO A CA 1
ATOM 1450 C C . PRO A 1 170 ? -18.646 -10.587 26.676 1.00 94.12 170 PRO A C 1
ATOM 1452 O O . PRO A 1 170 ? -17.430 -10.654 26.812 1.00 94.12 170 PRO A O 1
ATOM 1455 N N . ASN A 1 171 ? -19.412 -10.038 27.623 1.00 92.62 171 ASN A N 1
ATOM 1456 C CA . ASN A 1 171 ? -18.950 -9.777 28.992 1.00 92.62 171 ASN A CA 1
ATOM 1457 C C . ASN A 1 171 ? -20.134 -9.906 29.973 1.00 92.62 171 ASN A C 1
ATOM 1459 O O . ASN A 1 171 ? -21.045 -9.080 29.889 1.00 92.62 171 ASN A O 1
ATOM 1463 N N . PRO A 1 172 ? -20.143 -10.880 30.903 1.00 96.19 172 PRO A N 1
ATOM 1464 C CA . PRO A 1 172 ? -19.107 -11.892 31.133 1.00 96.19 172 PRO A CA 1
ATOM 1465 C C . PRO A 1 172 ? -18.884 -12.832 29.937 1.00 96.19 172 PRO A C 1
ATOM 1467 O O . PRO A 1 172 ? -19.760 -12.963 29.085 1.00 96.19 172 PRO A O 1
ATOM 1470 N N . PHE A 1 173 ? -17.716 -13.468 29.856 1.00 96.19 173 PHE A N 1
ATOM 1471 C CA . PHE A 1 173 ? -17.359 -14.378 28.758 1.00 96.19 173 PHE A CA 1
ATOM 1472 C C . PHE A 1 173 ? -16.827 -15.715 29.261 1.00 96.19 173 PHE A C 1
ATOM 1474 O O . PHE A 1 173 ? -16.289 -15.789 30.365 1.00 96.19 173 PHE A O 1
ATOM 1481 N N . ASN A 1 174 ? -16.944 -16.741 28.414 1.00 92.88 174 ASN A N 1
ATOM 1482 C CA . ASN A 1 174 ? -16.330 -18.049 28.615 1.00 92.88 174 ASN A CA 1
ATOM 1483 C C . ASN A 1 174 ? -15.168 -18.224 27.633 1.00 92.88 174 ASN A C 1
ATOM 1485 O O . ASN A 1 174 ? -15.393 -18.147 26.429 1.00 92.88 174 ASN A O 1
ATOM 1489 N N . THR A 1 175 ? -13.961 -18.412 28.179 1.00 91.38 175 THR A N 1
ATOM 1490 C CA . THR A 1 175 ? -12.628 -18.545 27.544 1.00 91.38 175 THR A CA 1
ATOM 1491 C C . THR A 1 175 ? -12.212 -17.498 26.509 1.00 91.38 175 THR A C 1
ATOM 1493 O O . THR A 1 175 ? -11.053 -17.106 26.529 1.00 91.38 175 THR A O 1
ATOM 1496 N N . LYS A 1 176 ? -13.088 -16.996 25.637 1.00 95.19 176 LYS A N 1
ATOM 1497 C CA . LYS A 1 176 ? -12.764 -16.034 24.577 1.00 95.19 176 LYS A CA 1
ATOM 1498 C C . LYS A 1 176 ? -13.688 -14.822 24.577 1.00 95.19 176 LYS A C 1
ATOM 1500 O O . LYS A 1 176 ? -14.893 -14.937 24.780 1.00 95.19 176 LYS A O 1
ATOM 1505 N N . THR A 1 177 ? -13.125 -13.651 24.302 1.00 95.06 177 THR A N 1
ATOM 1506 C CA . THR A 1 177 ? -13.878 -12.405 24.099 1.00 95.06 177 THR A CA 1
ATOM 1507 C C . THR A 1 177 ? -13.200 -11.534 23.053 1.00 95.06 177 THR A C 1
ATOM 1509 O O . THR A 1 177 ? -11.998 -11.646 22.823 1.00 95.06 177 THR A O 1
ATOM 1512 N N . ILE A 1 178 ? -13.949 -10.611 22.453 1.00 93.31 178 ILE A N 1
ATOM 1513 C CA . ILE A 1 178 ? -13.400 -9.617 21.529 1.00 93.31 178 ILE A CA 1
ATOM 1514 C C . ILE A 1 178 ? -13.299 -8.260 22.226 1.00 93.31 178 ILE A C 1
ATOM 1516 O O . ILE A 1 178 ? -14.267 -7.778 22.814 1.00 93.31 178 ILE A O 1
ATOM 1520 N N . ILE A 1 179 ? -12.128 -7.634 22.134 1.00 95.56 179 ILE A N 1
ATOM 1521 C CA . ILE A 1 179 ? -11.867 -6.255 22.546 1.00 95.56 179 ILE A CA 1
ATOM 1522 C C . ILE A 1 179 ? -11.935 -5.369 21.301 1.00 95.56 179 ILE A C 1
ATOM 1524 O O . ILE A 1 179 ? -11.104 -5.497 20.398 1.00 95.56 179 ILE A O 1
ATOM 1528 N N . LYS A 1 180 ? -12.918 -4.464 21.261 1.00 92.56 180 LYS A N 1
ATOM 1529 C CA . LYS A 1 180 ? -13.066 -3.464 20.196 1.00 92.56 180 LYS A CA 1
ATOM 1530 C C . LYS A 1 180 ? -12.432 -2.133 20.612 1.00 92.56 180 LYS A C 1
ATOM 1532 O O . LYS A 1 180 ? -12.635 -1.674 21.738 1.00 92.56 180 LYS A O 1
ATOM 1537 N N . TYR A 1 181 ? -11.702 -1.492 19.704 1.00 94.06 181 TYR A N 1
ATOM 1538 C CA . TYR A 1 181 ? -11.154 -0.148 19.902 1.00 94.06 181 TYR A CA 1
ATOM 1539 C C . TYR A 1 181 ? -11.076 0.645 18.594 1.00 94.06 181 TYR A C 1
ATOM 1541 O O . TYR A 1 181 ? -11.020 0.061 17.514 1.00 94.06 181 TYR A O 1
ATOM 1549 N N . CYS A 1 182 ? -11.061 1.973 18.703 1.00 90.31 182 CYS A N 1
ATOM 1550 C CA . CYS A 1 182 ? -10.994 2.890 17.568 1.00 90.31 182 CYS A CA 1
ATOM 1551 C C . CYS A 1 182 ? -9.818 3.852 17.686 1.00 90.31 182 CYS A C 1
ATOM 1553 O O . CYS A 1 182 ? -9.490 4.311 18.786 1.00 90.31 182 CYS A O 1
ATOM 1555 N N . LEU A 1 183 ? -9.221 4.167 16.538 1.00 89.56 183 LEU A N 1
ATOM 1556 C CA . LEU A 1 183 ? -8.115 5.105 16.402 1.00 89.56 183 LEU A CA 1
ATOM 1557 C C . LEU A 1 183 ? -8.483 6.219 15.426 1.00 89.56 183 LEU A C 1
ATOM 1559 O O . LEU A 1 183 ? -8.943 5.944 14.320 1.00 89.56 183 LEU A O 1
ATOM 1563 N N . GLU A 1 184 ? -8.224 7.460 15.830 1.00 85.62 184 GLU A N 1
ATOM 1564 C CA . GLU A 1 184 ? -8.441 8.643 14.991 1.00 85.62 184 GLU A CA 1
ATOM 1565 C C . GLU A 1 184 ? -7.259 8.908 14.046 1.00 85.62 184 GLU A C 1
ATOM 1567 O O . GLU A 1 184 ? -7.453 9.318 12.907 1.00 85.62 184 GLU A O 1
ATOM 1572 N N . ASN A 1 185 ? -6.029 8.662 14.507 1.00 82.88 185 ASN A N 1
ATOM 1573 C CA . ASN A 1 185 ? -4.794 8.909 13.760 1.00 82.88 185 ASN A CA 1
ATOM 1574 C C . ASN A 1 185 ? -3.893 7.669 13.769 1.00 82.88 185 ASN A C 1
ATOM 1576 O O . ASN A 1 185 ? -4.092 6.753 14.572 1.00 82.88 185 ASN A O 1
ATOM 1580 N N . GLU A 1 186 ? -2.868 7.662 12.911 1.00 85.88 186 GLU A N 1
ATOM 1581 C CA . GLU A 1 186 ? -1.772 6.696 13.025 1.00 85.88 186 GLU A CA 1
ATOM 1582 C C . GLU A 1 186 ? -1.159 6.782 14.428 1.00 85.88 186 GLU A C 1
ATOM 1584 O O . GLU A 1 186 ? -0.854 7.867 14.932 1.00 85.88 186 GLU A O 1
ATOM 1589 N N . SER A 1 187 ? -1.046 5.645 15.110 1.00 89.81 187 SER A N 1
ATOM 1590 C CA . SER A 1 187 ? -0.565 5.604 16.489 1.00 89.81 187 SER A CA 1
ATOM 1591 C C . SER A 1 187 ? 0.019 4.247 16.850 1.00 89.81 187 SER A C 1
ATOM 1593 O O . SER A 1 187 ? -0.367 3.213 16.305 1.00 89.81 187 SER A O 1
ATOM 1595 N N . ARG A 1 188 ? 0.925 4.243 17.829 1.00 92.62 188 ARG A N 1
ATOM 1596 C CA . ARG A 1 188 ? 1.413 3.021 18.476 1.00 92.62 188 ARG A CA 1
ATOM 1597 C C . ARG A 1 188 ? 0.432 2.590 19.555 1.00 92.62 188 ARG A C 1
ATOM 1599 O O . ARG A 1 188 ? 0.116 3.372 20.451 1.00 92.62 188 ARG A O 1
ATOM 1606 N N . VAL A 1 189 ? -0.030 1.352 19.478 1.00 95.38 189 VAL A N 1
ATOM 1607 C CA . VAL A 1 189 ? -1.061 0.795 20.348 1.00 95.38 189 VAL A CA 1
ATOM 1608 C C . VAL A 1 189 ? -0.477 -0.315 21.213 1.00 95.38 189 VAL A C 1
ATOM 1610 O O . VAL A 1 189 ? 0.182 -1.218 20.703 1.00 95.38 189 VAL A O 1
ATOM 1613 N N . SER A 1 190 ? -0.780 -0.286 22.509 1.00 96.88 190 SER A N 1
ATOM 1614 C CA . SER A 1 190 ? -0.600 -1.429 23.405 1.00 96.88 190 SER A CA 1
ATOM 1615 C C . SER A 1 190 ? -1.920 -1.762 24.102 1.00 96.88 190 SER A C 1
ATOM 1617 O O . SER A 1 190 ? -2.612 -0.866 24.587 1.00 96.88 190 SER A O 1
ATOM 1619 N N . ILE A 1 191 ? -2.249 -3.051 24.189 1.00 97.56 191 ILE A N 1
ATOM 1620 C CA . ILE A 1 191 ? -3.366 -3.569 24.986 1.00 97.56 191 ILE A CA 1
ATOM 1621 C C . ILE A 1 191 ? -2.799 -4.517 26.029 1.00 97.56 191 ILE A C 1
ATOM 1623 O O . ILE A 1 191 ? -2.196 -5.536 25.692 1.00 97.56 191 ILE A O 1
ATOM 1627 N N . LYS A 1 192 ? -3.007 -4.173 27.296 1.00 97.94 192 LYS A N 1
ATOM 1628 C CA . LYS A 1 192 ? -2.457 -4.888 28.449 1.00 97.94 192 LYS A CA 1
ATOM 1629 C C . LYS A 1 192 ? -3.577 -5.345 29.370 1.00 97.94 192 LYS A C 1
ATOM 1631 O O . LYS A 1 192 ? -4.539 -4.601 29.557 1.00 97.94 192 LYS A O 1
ATOM 1636 N N . ILE A 1 193 ? -3.445 -6.543 29.928 1.00 97.50 193 ILE A N 1
ATOM 1637 C CA . ILE A 1 193 ? -4.397 -7.150 30.861 1.00 97.50 193 ILE A CA 1
ATOM 1638 C C . ILE A 1 193 ? -3.783 -7.168 32.257 1.00 97.50 193 ILE A C 1
ATOM 1640 O O . ILE A 1 193 ? -2.647 -7.608 32.426 1.00 97.50 193 ILE A O 1
ATOM 1644 N N . TYR A 1 194 ? -4.551 -6.732 33.246 1.00 97.44 194 TYR A N 1
ATOM 1645 C CA . TYR A 1 194 ? -4.163 -6.621 34.645 1.00 97.44 194 TYR A CA 1
ATOM 1646 C C . TYR A 1 194 ? -5.167 -7.338 35.547 1.00 97.44 194 TYR A C 1
ATOM 1648 O O . TYR A 1 194 ? -6.340 -7.476 35.190 1.00 97.44 194 TYR A O 1
ATOM 1656 N N . ASN A 1 195 ? -4.736 -7.756 36.733 1.00 94.75 195 ASN A N 1
ATOM 1657 C CA . ASN A 1 195 ? -5.657 -8.175 37.790 1.00 94.75 195 ASN A CA 1
ATOM 1658 C C . ASN A 1 195 ? -6.185 -6.967 38.595 1.00 94.75 195 ASN A C 1
ATOM 1660 O O . ASN A 1 195 ? -5.846 -5.814 38.320 1.00 94.75 195 ASN A O 1
ATOM 1664 N N . LEU A 1 196 ? -7.023 -7.230 39.604 1.00 92.62 196 LEU A N 1
ATOM 1665 C CA . LEU A 1 196 ? -7.582 -6.195 40.486 1.00 92.62 196 LEU A CA 1
ATOM 1666 C C . LEU A 1 196 ? -6.540 -5.493 41.372 1.00 92.62 196 LEU A C 1
ATOM 1668 O O . LEU A 1 196 ? -6.797 -4.384 41.830 1.00 92.62 196 LEU A O 1
ATOM 1672 N N . LEU A 1 197 ? -5.377 -6.113 41.593 1.00 93.38 197 LEU A N 1
ATOM 1673 C CA . LEU A 1 197 ? -4.256 -5.518 42.326 1.00 93.38 197 LEU A CA 1
ATOM 1674 C C . LEU A 1 197 ? -3.397 -4.601 41.434 1.00 93.38 197 LEU A C 1
ATOM 1676 O O . LEU A 1 197 ? -2.476 -3.955 41.922 1.00 93.38 197 LEU A O 1
ATOM 1680 N N . GLY A 1 198 ? -3.699 -4.521 40.132 1.00 90.62 198 GLY A N 1
ATOM 1681 C CA . GLY A 1 198 ? -2.941 -3.729 39.163 1.00 90.62 198 GLY A CA 1
ATOM 1682 C C . GLY A 1 198 ? -1.692 -4.429 38.622 1.00 90.62 198 GLY A C 1
ATOM 1683 O O . GLY A 1 198 ? -0.907 -3.805 37.907 1.00 90.62 198 GLY A O 1
ATOM 1684 N N . GLU A 1 199 ? -1.506 -5.716 38.913 1.00 93.94 199 GLU A N 1
ATOM 1685 C CA . GLU A 1 199 ? -0.394 -6.506 38.388 1.00 93.94 199 GLU A CA 1
ATOM 1686 C C . GLU A 1 199 ? -0.650 -6.856 36.921 1.00 93.94 199 GLU A C 1
ATOM 1688 O O . GLU A 1 199 ? -1.754 -7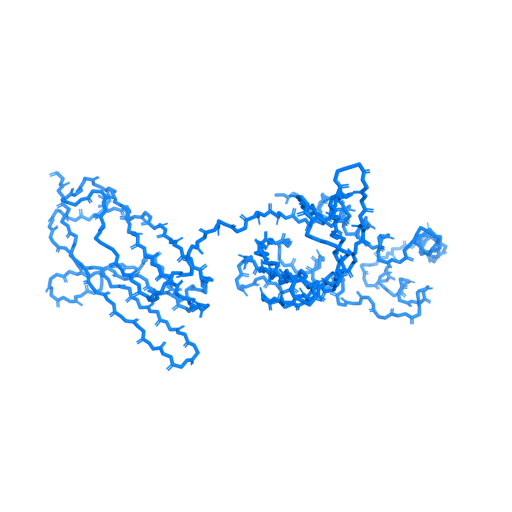.263 36.547 1.00 93.94 199 GLU A O 1
ATOM 1693 N N . LEU A 1 200 ? 0.369 -6.686 36.076 1.00 96.44 200 LEU A N 1
ATOM 1694 C CA . LEU A 1 200 ? 0.304 -7.020 34.655 1.00 96.44 200 LEU A CA 1
ATOM 1695 C C . LEU A 1 200 ? 0.302 -8.542 34.484 1.00 96.44 200 LEU A C 1
ATOM 1697 O O . LEU A 1 200 ? 1.287 -9.197 34.806 1.00 96.44 200 LEU A O 1
ATOM 1701 N N . ILE A 1 201 ? -0.775 -9.087 33.923 1.00 96.06 201 ILE A N 1
ATOM 1702 C CA . ILE A 1 201 ? -0.918 -10.529 33.697 1.00 96.06 201 ILE A CA 1
ATOM 1703 C C . ILE A 1 201 ? -0.459 -10.915 32.292 1.00 96.06 201 ILE A C 1
ATOM 1705 O O . ILE A 1 201 ? 0.238 -11.908 32.115 1.00 96.06 201 ILE A O 1
ATOM 1709 N N . THR A 1 202 ? -0.859 -10.150 31.273 1.00 96.44 202 THR A N 1
ATOM 1710 C CA . THR A 1 202 ? -0.444 -10.414 29.890 1.00 96.44 202 THR A CA 1
ATOM 1711 C C . THR A 1 202 ? -0.559 -9.177 29.004 1.00 96.44 202 THR A C 1
ATOM 1713 O O . THR A 1 202 ? -1.214 -8.191 29.353 1.00 96.44 202 THR A O 1
ATOM 1716 N N . ILE A 1 203 ? 0.072 -9.230 27.835 1.00 96.50 203 ILE A N 1
ATOM 1717 C CA . ILE A 1 203 ? 0.049 -8.180 26.821 1.00 96.50 203 ILE A CA 1
ATOM 1718 C C . ILE A 1 203 ? -0.527 -8.776 25.533 1.00 96.50 203 ILE A C 1
ATOM 1720 O O . ILE A 1 203 ? 0.024 -9.723 24.981 1.00 96.50 203 ILE A O 1
ATOM 1724 N N . LEU A 1 204 ? -1.642 -8.223 25.052 1.00 95.06 204 LEU A N 1
ATOM 1725 C CA . LEU A 1 204 ? -2.320 -8.688 23.834 1.00 95.06 204 LEU A CA 1
ATOM 1726 C C . LEU A 1 204 ? -1.785 -8.023 22.567 1.00 95.06 204 LEU A C 1
ATOM 1728 O O . LEU A 1 204 ? -1.832 -8.614 21.487 1.00 95.06 204 LEU A O 1
ATOM 1732 N N . ILE A 1 205 ? -1.345 -6.776 22.706 1.00 94.81 205 ILE A N 1
ATOM 1733 C CA . ILE A 1 205 ? -0.733 -5.952 21.665 1.00 94.81 205 ILE A CA 1
ATOM 1734 C C . ILE A 1 205 ? 0.357 -5.145 22.368 1.00 94.81 205 ILE A C 1
ATOM 1736 O O . ILE A 1 205 ? 0.067 -4.511 23.385 1.00 94.81 205 ILE A O 1
ATOM 1740 N N . GLU A 1 206 ? 1.586 -5.150 21.855 1.00 95.44 206 GLU A N 1
ATOM 1741 C CA . GLU A 1 206 ? 2.678 -4.343 22.407 1.00 95.44 206 GLU A CA 1
ATOM 1742 C C . GLU A 1 206 ? 3.267 -3.436 21.333 1.00 95.44 206 GLU A C 1
ATOM 1744 O O . GLU A 1 206 ? 3.969 -3.893 20.435 1.00 95.44 206 GLU A O 1
ATOM 1749 N N . ASN A 1 207 ? 3.012 -2.134 21.471 1.00 89.44 207 ASN A N 1
ATOM 1750 C CA . ASN A 1 207 ? 3.638 -1.076 20.687 1.00 89.44 207 ASN A CA 1
ATOM 1751 C C . ASN A 1 207 ? 3.480 -1.244 19.162 1.00 89.44 207 ASN A C 1
ATOM 1753 O O . ASN A 1 207 ? 4.356 -0.835 18.398 1.00 89.44 207 ASN A O 1
ATOM 1757 N N . GLU A 1 208 ? 2.368 -1.835 18.718 1.00 88.75 208 GLU A N 1
ATOM 1758 C CA . GLU A 1 208 ? 2.080 -2.029 17.297 1.00 88.75 208 GLU A CA 1
ATOM 1759 C C . GLU A 1 208 ? 1.596 -0.719 16.678 1.00 88.75 208 GLU A C 1
ATOM 1761 O O . GLU A 1 208 ? 0.681 -0.081 17.199 1.00 88.75 208 GLU A O 1
ATOM 1766 N N . ILE A 1 209 ? 2.164 -0.327 15.539 1.00 85.00 209 ILE A N 1
ATOM 1767 C CA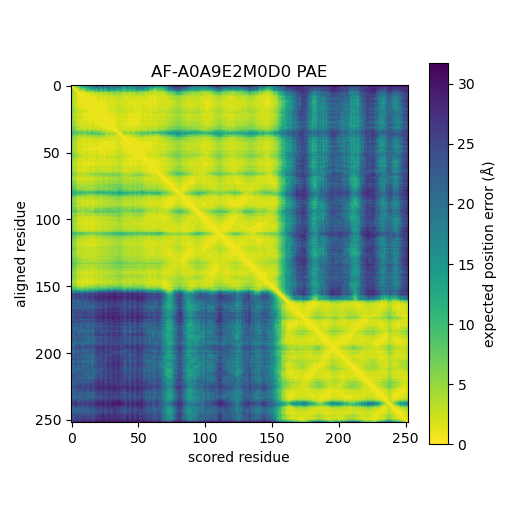 . ILE A 1 209 ? 1.651 0.806 14.767 1.00 85.00 209 ILE A CA 1
ATOM 1768 C C . ILE A 1 209 ? 0.351 0.382 14.077 1.00 85.00 209 ILE A C 1
ATOM 1770 O O . ILE A 1 209 ? 0.286 -0.653 13.408 1.00 85.00 209 ILE A O 1
ATOM 1774 N N . LYS A 1 210 ? -0.692 1.189 14.254 1.00 84.00 210 LYS A N 1
ATOM 1775 C CA . LYS A 1 210 ? -2.014 1.012 13.653 1.00 84.00 210 LYS A CA 1
ATOM 1776 C C . LYS A 1 210 ? -2.454 2.321 12.997 1.00 84.00 210 LYS A C 1
ATOM 1778 O O . LYS A 1 210 ? -2.146 3.402 13.491 1.00 84.00 210 LYS A O 1
ATOM 1783 N N . TYR A 1 211 ? -3.185 2.201 11.896 1.00 82.62 211 TYR A N 1
ATOM 1784 C CA . TYR A 1 211 ? -3.741 3.317 11.124 1.00 82.62 211 TYR A CA 1
ATOM 1785 C C . TYR A 1 211 ? -5.134 3.717 11.646 1.00 82.62 211 TYR A C 1
ATOM 1787 O O . TYR A 1 211 ? -5.718 2.960 12.426 1.00 82.62 211 TYR A O 1
ATOM 1795 N N . PRO A 1 212 ? -5.700 4.864 11.233 1.00 82.69 212 PRO A N 1
ATOM 1796 C CA . PRO A 1 212 ? -7.066 5.236 11.596 1.00 82.69 212 PRO A CA 1
ATOM 1797 C C . PRO A 1 212 ? -8.078 4.136 11.253 1.00 82.69 212 PRO A C 1
ATOM 1799 O O . PRO A 1 212 ? -7.997 3.529 10.182 1.00 82.69 212 PRO A O 1
ATOM 1802 N N . GLY A 1 213 ? -9.021 3.880 12.160 1.00 80.56 213 GLY A N 1
ATOM 1803 C CA . GLY A 1 213 ? -10.077 2.888 11.956 1.00 80.56 213 GLY A CA 1
ATOM 1804 C C . GLY A 1 213 ? -10.499 2.135 13.216 1.00 80.56 213 GLY A C 1
ATOM 1805 O O . GLY A 1 213 ? -10.008 2.383 14.322 1.00 80.56 213 GLY A O 1
ATOM 1806 N N . GLU A 1 214 ? -11.432 1.203 13.026 1.00 84.56 214 GLU A N 1
ATOM 1807 C CA . GLU A 1 214 ? -11.896 0.281 14.063 1.00 84.56 214 GLU A CA 1
ATOM 1808 C C . GLU A 1 214 ? -11.106 -1.033 14.033 1.00 84.56 214 GLU A C 1
ATOM 1810 O O . GLU A 1 214 ? -10.828 -1.592 12.972 1.00 84.56 214 GLU A O 1
ATOM 1815 N N . TYR A 1 215 ? -10.794 -1.559 15.212 1.00 87.81 215 TYR A N 1
ATOM 1816 C CA . TYR A 1 215 ? -10.032 -2.787 15.387 1.00 87.81 215 TYR A CA 1
ATOM 1817 C C . TYR A 1 215 ? -10.720 -3.730 16.365 1.00 87.81 215 TYR A C 1
ATOM 1819 O O . TYR A 1 215 ? -11.355 -3.308 17.333 1.00 87.81 215 TYR A O 1
ATOM 1827 N N . PHE A 1 216 ? -10.518 -5.025 16.128 1.00 90.38 216 PHE A N 1
ATOM 1828 C CA . PHE A 1 216 ? -11.045 -6.115 16.936 1.00 90.38 216 PHE A CA 1
ATOM 1829 C C . PHE A 1 216 ? -9.889 -7.036 17.314 1.00 90.38 216 PHE A C 1
ATOM 1831 O O . PHE A 1 216 ? -9.201 -7.569 16.443 1.00 90.38 216 PHE A O 1
ATOM 1838 N N . LYS A 1 217 ? -9.660 -7.214 18.612 1.00 94.12 217 LYS A N 1
ATOM 1839 C CA . LYS A 1 217 ? -8.638 -8.121 19.134 1.00 94.12 217 LYS A CA 1
ATOM 1840 C C . LYS A 1 217 ? -9.306 -9.213 19.957 1.00 94.12 217 LYS A C 1
ATOM 1842 O O . LYS A 1 217 ? -9.917 -8.919 20.979 1.00 94.12 217 LYS A O 1
ATOM 1847 N N . GLU A 1 218 ? -9.183 -10.461 19.516 1.00 95.50 218 GLU A N 1
ATOM 1848 C CA . GLU A 1 218 ? -9.578 -11.613 20.331 1.00 95.50 218 GLU A CA 1
ATOM 1849 C C . GLU A 1 218 ? -8.624 -11.753 21.52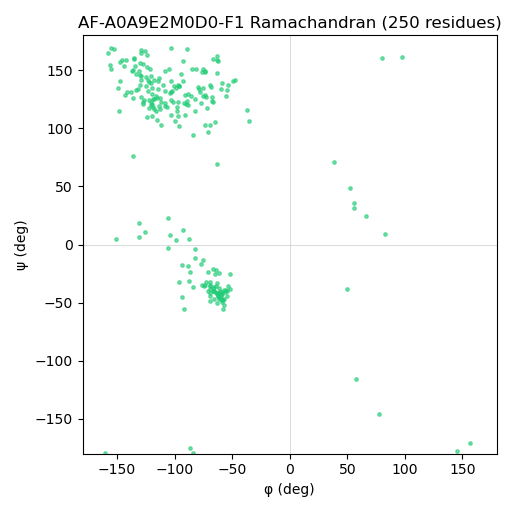6 1.00 95.50 218 GLU A C 1
ATOM 1851 O O . GLU A 1 218 ? -7.401 -11.640 21.383 1.00 95.50 218 GLU A O 1
ATOM 1856 N N . PHE A 1 219 ? -9.201 -11.991 22.699 1.00 95.56 219 PHE A N 1
ATOM 1857 C CA . PHE A 1 219 ? -8.503 -12.404 23.904 1.00 95.56 219 PHE A CA 1
ATOM 1858 C C . PHE A 1 219 ? -8.918 -13.833 24.249 1.00 95.56 219 PHE A C 1
ATOM 1860 O O . PHE A 1 219 ? -10.085 -14.073 24.555 1.00 95.56 219 PHE A O 1
ATOM 1867 N N . ASP A 1 220 ? -7.953 -14.752 24.208 1.00 94.62 220 ASP A N 1
ATOM 1868 C CA . ASP A 1 220 ? -8.097 -16.130 24.670 1.00 94.62 220 ASP A CA 1
ATOM 1869 C C . ASP A 1 220 ? -7.546 -16.256 26.098 1.00 94.62 220 ASP A C 1
ATOM 1871 O O . ASP A 1 220 ? -6.345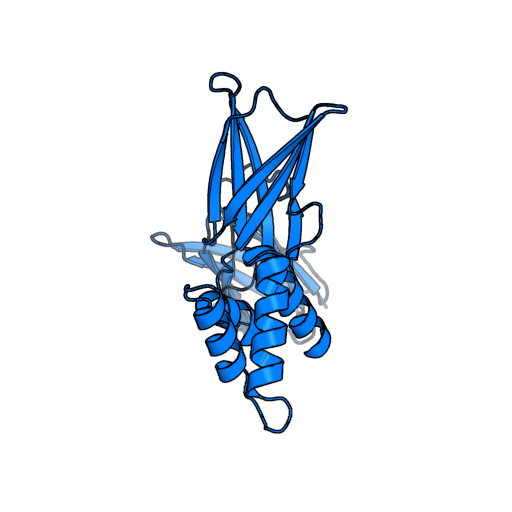 -16.135 26.347 1.00 94.62 220 ASP A O 1
ATOM 1875 N N . ALA A 1 221 ? -8.457 -16.475 27.038 1.00 94.00 221 ALA A N 1
ATOM 1876 C CA . ALA A 1 221 ? -8.223 -16.591 28.466 1.00 94.00 221 ALA A CA 1
ATOM 1877 C C . ALA A 1 221 ? -8.335 -18.046 28.966 1.00 94.00 221 ALA A C 1
ATOM 1879 O O . ALA A 1 221 ? -8.561 -18.279 30.156 1.00 94.00 221 ALA A O 1
ATOM 1880 N N . THR A 1 222 ? -8.166 -19.046 28.091 1.00 93.06 222 THR A N 1
ATOM 1881 C CA . THR A 1 222 ? -8.286 -20.473 28.454 1.00 93.06 222 THR A CA 1
ATOM 1882 C C . THR A 1 222 ? -7.402 -20.859 29.646 1.00 93.06 222 THR A C 1
ATOM 1884 O O . THR A 1 222 ? -7.837 -21.609 30.521 1.00 93.06 222 THR A O 1
ATOM 1887 N N . ASN A 1 223 ? -6.209 -20.272 29.761 1.00 92.56 223 ASN A N 1
ATOM 1888 C CA . ASN A 1 223 ? -5.247 -20.559 30.834 1.00 92.56 223 ASN A CA 1
ATOM 1889 C C . ASN A 1 223 ? -5.353 -19.622 32.056 1.00 92.56 223 ASN A C 1
ATOM 1891 O O . ASN A 1 223 ? -4.463 -19.614 32.900 1.00 92.56 223 ASN A O 1
ATOM 1895 N N . PHE A 1 224 ? -6.421 -18.826 32.162 1.00 92.69 224 PHE A N 1
ATOM 1896 C CA . PHE A 1 224 ? -6.619 -17.851 33.240 1.00 92.69 224 PHE A CA 1
ATOM 1897 C C . PHE A 1 224 ? -7.670 -18.361 34.237 1.00 92.69 224 PHE A C 1
ATOM 1899 O O . PHE A 1 224 ? -8.555 -19.140 33.877 1.00 92.69 224 PHE A O 1
ATOM 1906 N N . ALA A 1 225 ? -7.571 -17.964 35.505 1.00 93.75 225 ALA A N 1
ATOM 1907 C CA . ALA A 1 225 ? -8.572 -18.303 36.515 1.00 93.75 225 ALA A CA 1
ATOM 1908 C C . ALA A 1 225 ? -9.857 -17.481 36.311 1.00 93.75 225 ALA A C 1
ATOM 1910 O O . ALA A 1 225 ? -9.800 -16.345 35.848 1.00 93.75 225 ALA A O 1
ATOM 1911 N N . SER A 1 226 ? -11.019 -18.030 36.670 1.00 94.88 226 SER A N 1
ATOM 1912 C CA . SER A 1 226 ? -12.264 -17.251 36.686 1.00 94.88 226 SER A CA 1
ATOM 1913 C C . SER A 1 226 ? -12.123 -16.054 37.622 1.00 94.88 226 SER A C 1
ATOM 1915 O O . SER A 1 226 ? -11.547 -16.168 38.705 1.00 94.88 226 SER A O 1
ATOM 1917 N N . GLY A 1 227 ? -12.647 -14.901 37.217 1.00 94.62 227 GLY A N 1
ATOM 1918 C CA . GLY A 1 227 ? -12.496 -13.683 38.002 1.00 94.62 227 GLY A CA 1
ATOM 1919 C C . GLY A 1 227 ? -12.626 -12.403 37.194 1.00 94.62 227 GLY A C 1
ATOM 1920 O O . GLY A 1 227 ? -13.023 -12.391 36.026 1.00 94.62 227 GLY A O 1
ATOM 1921 N N . VAL A 1 228 ? -12.297 -11.301 37.859 1.00 96.44 228 VAL A N 1
ATOM 1922 C CA . VAL A 1 228 ? -12.342 -9.959 37.285 1.00 96.44 228 VAL A CA 1
ATOM 1923 C C . VAL A 1 228 ? -10.934 -9.517 36.916 1.00 96.44 228 VAL A C 1
ATOM 1925 O O . VAL A 1 228 ? -10.017 -9.575 37.733 1.00 96.44 228 VAL A O 1
ATOM 1928 N N . TYR A 1 229 ? -10.795 -9.003 35.701 1.00 96.88 229 TYR A N 1
ATOM 1929 C CA . TYR A 1 229 ? -9.567 -8.402 35.204 1.00 96.88 229 TYR A CA 1
ATOM 1930 C C . TYR A 1 229 ? -9.860 -7.020 34.622 1.00 96.88 229 TYR A C 1
ATOM 1932 O O . TYR A 1 229 ? -11.005 -6.662 34.323 1.00 96.88 229 TYR A O 1
ATOM 1940 N N . LEU A 1 230 ? -8.805 -6.242 34.429 1.00 97.69 230 LEU A N 1
ATOM 1941 C CA . LEU A 1 230 ? -8.844 -4.954 33.755 1.00 97.69 230 LEU A CA 1
ATOM 1942 C C . LEU A 1 230 ? -8.036 -5.041 32.469 1.00 97.69 230 LEU A C 1
ATOM 1944 O O . LEU A 1 230 ? -6.962 -5.633 32.447 1.00 97.69 230 LEU A O 1
ATOM 1948 N N . TYR A 1 231 ? -8.520 -4.421 31.402 1.00 97.19 231 TYR A N 1
ATOM 1949 C CA . TYR A 1 231 ? -7.749 -4.241 30.182 1.00 97.19 231 TYR A CA 1
ATOM 1950 C C . TYR A 1 231 ? -7.581 -2.762 29.888 1.00 97.19 231 TYR A C 1
ATOM 1952 O O . TYR A 1 231 ? -8.522 -1.975 30.000 1.00 97.19 231 TYR A O 1
ATOM 1960 N N . LYS A 1 232 ? -6.354 -2.394 29.533 1.00 97.44 232 LYS A N 1
ATOM 1961 C CA . LYS A 1 232 ? -5.941 -1.019 29.281 1.00 97.44 232 LYS A CA 1
ATOM 1962 C C . LYS A 1 232 ? -5.490 -0.883 27.842 1.00 97.44 232 LYS A C 1
ATOM 1964 O O . LYS A 1 232 ? -4.579 -1.594 27.416 1.00 97.44 232 LYS A O 1
ATOM 1969 N N . LEU A 1 233 ? -6.100 0.055 27.132 1.00 97.56 233 LEU A N 1
ATOM 1970 C CA . LEU A 1 233 ? -5.630 0.533 25.841 1.00 97.56 233 LEU A CA 1
ATOM 1971 C C . LEU A 1 233 ? -4.707 1.724 26.080 1.00 97.56 233 LEU A C 1
ATOM 1973 O O . LEU A 1 233 ? -5.086 2.665 26.771 1.00 97.56 233 LEU A O 1
ATOM 1977 N N . ILE A 1 234 ? -3.515 1.688 25.495 1.00 96.69 234 ILE A N 1
ATOM 1978 C CA . ILE A 1 234 ? -2.572 2.805 25.460 1.00 96.69 234 ILE A CA 1
ATOM 1979 C C . ILE A 1 234 ? -2.324 3.126 23.995 1.00 96.69 234 ILE A C 1
ATOM 1981 O O . ILE A 1 234 ? -1.886 2.259 23.244 1.00 96.69 234 ILE A O 1
ATOM 1985 N N . VAL A 1 235 ? -2.590 4.365 23.601 1.00 95.62 235 VAL A N 1
ATOM 1986 C CA . VAL A 1 235 ? -2.374 4.862 22.244 1.00 95.62 235 VAL A CA 1
ATOM 1987 C C . VAL A 1 235 ? -1.390 6.019 22.315 1.00 95.62 235 VAL A C 1
ATOM 1989 O O . VAL A 1 235 ? -1.641 7.006 23.004 1.00 95.62 235 VAL A O 1
ATOM 1992 N N . LYS A 1 236 ? -0.259 5.894 21.625 1.00 93.06 236 LYS A N 1
ATOM 1993 C CA . LYS A 1 236 ? 0.758 6.940 21.495 1.00 93.06 236 LYS A CA 1
ATOM 1994 C C . LYS A 1 236 ? 0.769 7.434 20.049 1.00 93.06 236 LYS A C 1
ATOM 1996 O O . LYS A 1 236 ? 1.286 6.738 19.173 1.00 93.06 236 LYS A O 1
ATOM 2001 N N . GLY A 1 237 ? 0.168 8.596 19.811 1.00 83.00 237 GLY A N 1
ATOM 2002 C CA . GLY A 1 237 ? 0.334 9.355 18.568 1.00 83.00 237 GLY A CA 1
ATOM 2003 C C . GLY A 1 237 ? 1.558 10.273 18.644 1.00 83.00 237 GLY A C 1
ATOM 2004 O O . GLY A 1 237 ? 2.273 10.249 19.646 1.00 83.00 237 GLY A O 1
ATOM 2005 N N . ASN A 1 238 ? 1.776 11.100 17.615 1.00 71.06 238 ASN A N 1
ATOM 2006 C CA . ASN A 1 238 ? 2.955 11.976 17.529 1.00 71.06 238 ASN A CA 1
ATOM 2007 C C . ASN A 1 238 ? 3.129 12.889 18.760 1.00 71.06 238 ASN A C 1
ATOM 2009 O O . ASN A 1 238 ? 4.219 12.917 19.312 1.00 71.06 238 ASN A O 1
ATOM 2013 N N . ASP A 1 239 ? 2.053 13.523 19.253 1.00 70.12 239 ASP A N 1
ATOM 2014 C CA . ASP A 1 239 ? 2.122 14.459 20.397 1.00 70.12 239 ASP A CA 1
ATOM 2015 C C . ASP A 1 239 ? 1.074 14.198 21.496 1.00 70.12 239 ASP A C 1
ATOM 2017 O O . ASP A 1 239 ? 0.909 14.990 22.425 1.00 70.12 239 ASP A O 1
ATOM 2021 N N . LYS A 1 240 ? 0.307 13.105 21.400 1.00 76.44 240 LYS A N 1
ATOM 2022 C CA . LYS A 1 240 ? -0.783 12.796 22.341 1.00 76.44 240 LYS A CA 1
ATOM 2023 C C . LYS A 1 240 ? -0.731 11.344 22.790 1.00 76.44 240 LYS A C 1
ATOM 2025 O O . LYS A 1 240 ? -0.632 10.431 21.970 1.00 76.44 240 LYS A O 1
ATOM 2030 N N . VAL A 1 241 ? -0.861 11.143 24.100 1.00 89.81 241 VAL A N 1
ATOM 2031 C CA . VAL A 1 241 ? -1.057 9.824 24.705 1.00 89.81 241 VAL A CA 1
ATOM 2032 C C . VAL A 1 241 ? -2.507 9.716 25.156 1.00 89.81 241 VAL A C 1
ATOM 2034 O O . VAL A 1 241 ? -2.954 10.480 26.008 1.00 89.81 241 VAL A O 1
ATOM 2037 N N . PHE A 1 242 ? -3.238 8.761 24.591 1.00 92.81 242 PHE A N 1
ATOM 2038 C CA . PHE A 1 242 ? -4.565 8.377 25.055 1.00 92.81 242 PHE A CA 1
ATOM 2039 C C . PHE A 1 242 ? -4.474 7.070 25.843 1.00 92.81 242 PHE A C 1
ATOM 2041 O O . PHE A 1 242 ? -3.733 6.154 25.482 1.00 92.81 242 PHE A O 1
ATOM 2048 N N . SER A 1 243 ? -5.235 6.981 26.930 1.00 95.31 243 SER A N 1
ATOM 2049 C CA . SER A 1 243 ? -5.344 5.774 27.736 1.00 95.31 243 SER A CA 1
ATOM 2050 C C . SER A 1 243 ? -6.780 5.603 28.211 1.00 95.31 243 SER A C 1
ATOM 2052 O O . SER A 1 243 ? -7.337 6.524 28.796 1.00 95.31 243 SER A O 1
ATOM 2054 N N . ASP A 1 244 ? -7.336 4.407 28.041 1.00 96.50 244 ASP A N 1
ATOM 2055 C CA . ASP A 1 244 ? -8.650 4.031 28.577 1.00 96.50 244 ASP A CA 1
ATOM 2056 C C . ASP A 1 244 ? -8.578 2.620 29.174 1.00 96.50 244 ASP A C 1
ATOM 2058 O O . ASP A 1 244 ? -7.769 1.789 28.744 1.00 96.50 244 ASP A O 1
ATOM 2062 N N . VAL A 1 245 ? -9.389 2.366 30.198 1.00 97.19 245 VAL A N 1
ATOM 2063 C CA . VAL A 1 245 ? -9.415 1.113 30.959 1.00 97.19 245 VAL A CA 1
ATOM 2064 C C . VAL A 1 245 ? -10.850 0.621 31.060 1.00 97.19 245 VAL A C 1
ATOM 2066 O O . VAL A 1 245 ? -11.775 1.383 31.343 1.00 97.19 245 VAL A O 1
ATOM 2069 N N . LYS A 1 246 ? -11.037 -0.681 30.869 1.00 97.81 246 LYS A N 1
ATOM 2070 C CA . LYS A 1 246 ? -12.327 -1.355 31.014 1.00 97.81 246 LYS A CA 1
ATOM 2071 C C . LYS A 1 246 ? -12.157 -2.652 31.798 1.00 97.81 246 LYS A C 1
ATOM 2073 O O . LYS A 1 246 ? -11.061 -3.195 31.919 1.00 97.81 246 LYS A O 1
ATOM 2078 N N . LYS A 1 247 ? -13.266 -3.138 32.348 1.00 97.00 247 LYS A N 1
ATOM 2079 C CA . LYS A 1 247 ? -13.328 -4.349 33.172 1.00 97.00 247 LYS A CA 1
ATOM 2080 C C . LYS A 1 247 ? -13.807 -5.528 32.334 1.00 97.00 247 LYS A C 1
ATOM 2082 O O . LYS A 1 247 ? -14.819 -5.387 31.658 1.00 97.00 247 LYS A O 1
ATOM 2087 N N . LEU A 1 248 ? -13.155 -6.680 32.438 1.00 94.94 248 LEU A N 1
ATOM 2088 C CA . LEU A 1 248 ? -13.607 -7.944 31.850 1.00 94.94 248 LEU A CA 1
ATOM 2089 C C . LEU A 1 248 ? -13.873 -8.975 32.957 1.00 94.94 248 LEU A C 1
ATOM 2091 O O . LEU A 1 248 ? -13.163 -9.006 33.964 1.00 94.94 248 LEU A O 1
ATOM 2095 N N . VAL A 1 249 ? -14.924 -9.777 32.797 1.00 96.62 249 VAL A N 1
ATOM 2096 C CA . VAL A 1 249 ? -15.355 -10.801 33.759 1.00 96.62 249 VAL A CA 1
ATOM 2097 C C . VAL A 1 249 ? -15.299 -12.163 33.073 1.00 96.62 249 VAL A C 1
ATOM 2099 O O . VAL A 1 249 ? -16.088 -12.435 32.169 1.00 96.62 249 VAL A O 1
ATOM 2102 N N . LEU A 1 250 ? -14.353 -13.000 33.494 1.00 95.75 250 LEU A N 1
ATOM 2103 C CA . LEU A 1 250 ? -14.175 -14.359 32.988 1.00 95.75 250 LEU A CA 1
ATOM 2104 C C . LEU A 1 250 ? -14.976 -15.337 33.852 1.00 95.75 250 LEU A C 1
ATOM 2106 O O . LEU A 1 250 ? -14.738 -15.433 35.059 1.00 95.75 250 LEU A O 1
ATOM 2110 N N . LEU A 1 251 ? -15.887 -16.071 33.218 1.00 91.00 251 LEU A N 1
ATOM 2111 C CA . LEU A 1 251 ? -16.623 -17.186 33.804 1.00 91.00 251 LEU A CA 1
ATOM 2112 C C . LEU A 1 251 ? -16.174 -18.478 33.119 1.00 91.00 251 LEU A C 1
ATOM 2114 O O . LEU A 1 251 ? -16.212 -18.571 31.895 1.00 91.00 251 LEU A O 1
ATOM 2118 N N . LYS A 1 252 ? -15.754 -19.456 33.915 1.00 78.19 252 LYS A N 1
ATOM 2119 C CA . LYS A 1 252 ? -15.568 -20.842 33.483 1.00 78.19 252 LYS A CA 1
ATOM 2120 C C . LYS A 1 252 ? -16.638 -21.701 34.125 1.00 78.19 252 LYS A C 1
ATOM 2122 O O . LYS A 1 252 ? -16.966 -21.395 35.295 1.00 78.19 252 LYS A O 1
#

Radius of gyration: 24.0 Å; Cα contacts (8 Å, |Δi|>4): 465; chains: 1; bounding box: 50×45×68 Å